Protein AF-A0A453R0M9-F1 (afdb_monomer_lite)

Organism: Aegilops tauschii subsp. strangulata (NCBI:txid200361)

InterPro domains:
  IPR039266 Autonomous transposable element EN-1 mosaic protein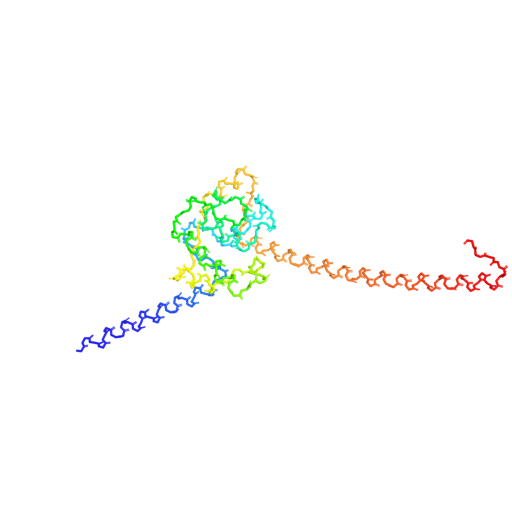 [PTHR33157] (12-171)

Radius of gyration: 28.41 Å; chains: 1; bounding box: 94×42×75 Å

Secondary structure (DSSP, 8-state):
-HHHHHHHHHHHHHHHHHHHHHHHHTSS-SS-PPTTBPPHHHHHHHHHHHH-GGG--HHHHHHHHHH-GGGB-SSSPBPTTS-HHHHHHHHHHHHHHHHH-TTTTTTS---HHHHHHHTTSS-----BHHHHHHHHHHTTPPPPPHHHHHHHHHHHHHHHHHHHHHHHHHHHHHHHHHHHHHHHHHHHHHHHHHTT----

Structure (mmCIF, N/CA/C/O backbone):
data_AF-A0A453R0M9-F1
#
_entry.id   AF-A0A453R0M9-F1
#
loop_
_atom_site.group_PDB
_atom_site.id
_atom_site.type_symbol
_atom_site.label_atom_id
_atom_site.label_alt_id
_atom_site.label_comp_id
_atom_site.label_asym_id
_atom_site.label_entity_id
_atom_site.label_seq_id
_atom_site.pdbx_PDB_ins_code
_atom_site.Cartn_x
_atom_site.Cartn_y
_atom_site.Cartn_z
_atom_site.occupancy
_atom_site.B_iso_or_equiv
_atom_site.auth_seq_id
_atom_site.auth_comp_id
_atom_site.auth_asym_id
_atom_site.auth_atom_id
_atom_site.pdbx_PDB_model_num
ATOM 1 N N . THR A 1 1 ? 49.953 -17.112 -23.230 1.00 50.62 1 THR A N 1
ATOM 2 C CA . THR A 1 1 ? 48.666 -17.664 -22.739 1.00 50.62 1 THR A CA 1
ATOM 3 C C . THR A 1 1 ? 47.615 -16.556 -22.640 1.00 50.62 1 THR A C 1
ATOM 5 O O . THR A 1 1 ? 47.423 -15.998 -21.570 1.00 50.62 1 THR A O 1
ATOM 8 N N . PRO A 1 2 ? 46.929 -16.199 -23.744 1.00 53.81 2 PRO A N 1
ATOM 9 C CA . PRO A 1 2 ? 45.920 -15.124 -23.760 1.00 53.81 2 PRO A CA 1
ATOM 10 C C . PRO A 1 2 ? 44.558 -15.565 -23.195 1.00 53.81 2 PRO A C 1
ATOM 12 O O . PRO A 1 2 ? 43.786 -14.754 -22.697 1.00 53.81 2 PRO A O 1
ATOM 15 N N . TYR A 1 3 ? 44.274 -16.869 -23.238 1.00 48.31 3 TYR A N 1
ATOM 16 C CA . TYR A 1 3 ? 43.005 -17.441 -22.785 1.00 48.31 3 TYR A CA 1
ATOM 17 C C . TYR A 1 3 ? 42.777 -17.304 -21.274 1.00 48.31 3 TYR A C 1
ATOM 19 O O . TYR A 1 3 ? 41.638 -17.153 -20.843 1.00 48.31 3 TYR A O 1
ATOM 27 N N . PHE A 1 4 ? 43.847 -17.304 -20.473 1.00 52.66 4 PHE A N 1
ATOM 28 C CA . PHE A 1 4 ? 43.743 -17.214 -19.016 1.00 52.66 4 PHE A CA 1
ATOM 29 C C . PHE A 1 4 ? 43.336 -15.803 -18.553 1.00 52.66 4 PHE A C 1
ATOM 31 O O . PHE A 1 4 ? 42.512 -15.670 -17.652 1.00 52.66 4 PHE A O 1
ATOM 38 N N . SER A 1 5 ? 43.825 -14.742 -19.215 1.00 57.62 5 SER A N 1
ATOM 39 C CA . SER A 1 5 ? 43.456 -13.363 -18.852 1.00 57.62 5 SER A CA 1
ATOM 40 C C . SER A 1 5 ? 42.042 -12.989 -19.307 1.00 57.62 5 SER A C 1
ATOM 42 O O . SER A 1 5 ? 41.319 -12.326 -18.565 1.00 57.62 5 SER A O 1
ATOM 44 N N . LEU A 1 6 ? 41.605 -13.480 -20.474 1.00 55.03 6 LEU A N 1
ATOM 45 C CA . LEU A 1 6 ? 40.225 -13.343 -20.955 1.00 55.03 6 LEU A CA 1
ATOM 46 C C . LEU A 1 6 ? 39.232 -14.070 -20.041 1.00 55.03 6 LEU A C 1
ATOM 48 O O . LEU A 1 6 ? 38.183 -13.521 -19.706 1.00 55.03 6 LEU A O 1
ATOM 52 N N . PHE A 1 7 ? 39.573 -15.280 -19.589 1.00 57.50 7 PHE A N 1
ATOM 53 C CA . PHE A 1 7 ? 38.735 -16.030 -18.656 1.00 57.50 7 PHE A CA 1
ATOM 54 C C . PHE A 1 7 ? 38.585 -15.297 -17.316 1.00 57.50 7 PHE A C 1
ATOM 56 O O . PHE A 1 7 ? 37.472 -15.156 -16.808 1.00 57.50 7 PHE A O 1
ATOM 63 N N . GLN A 1 8 ? 39.683 -14.749 -16.788 1.00 56.72 8 GLN A N 1
ATOM 64 C CA . GLN A 1 8 ? 39.681 -13.998 -15.534 1.00 56.72 8 GLN A CA 1
ATOM 65 C C . GLN A 1 8 ? 38.914 -12.670 -15.644 1.00 56.72 8 GLN A C 1
ATOM 67 O O . GLN A 1 8 ? 38.134 -12.348 -14.752 1.00 56.72 8 GLN A O 1
ATOM 72 N N . GLN A 1 9 ? 39.017 -11.953 -16.771 1.00 63.47 9 GLN A N 1
ATOM 73 C CA . GLN A 1 9 ? 38.198 -10.760 -17.039 1.00 63.47 9 GLN A CA 1
ATOM 74 C C . GLN A 1 9 ? 36.698 -11.068 -17.113 1.00 63.47 9 GLN A C 1
ATOM 76 O O . GLN A 1 9 ? 35.884 -10.310 -16.586 1.00 63.47 9 GLN A O 1
ATOM 81 N N . VAL A 1 10 ? 36.310 -12.179 -17.744 1.00 66.25 10 VAL A N 1
ATOM 82 C CA . VAL A 1 10 ? 34.899 -12.589 -17.825 1.00 66.25 10 VAL A CA 1
ATOM 83 C C . VAL A 1 10 ? 34.367 -13.001 -16.452 1.00 66.25 10 VAL A C 1
ATOM 85 O O . VAL A 1 10 ? 33.216 -12.696 -16.127 1.00 66.25 10 VAL A O 1
ATOM 88 N N . PHE A 1 11 ? 35.187 -13.672 -15.640 1.00 70.75 11 PHE A N 1
ATOM 89 C CA . PHE A 1 11 ? 34.810 -14.075 -14.287 1.00 70.75 11 PHE A CA 1
ATOM 90 C C . PHE A 1 11 ? 34.616 -12.858 -13.374 1.00 70.75 11 PHE A C 1
ATOM 92 O O . PHE A 1 11 ? 33.559 -12.725 -12.758 1.00 70.75 11 PHE A O 1
ATOM 99 N N . GLU A 1 12 ? 35.566 -11.920 -13.386 1.00 69.19 12 GLU A N 1
ATOM 100 C CA . GLU A 1 12 ? 35.476 -10.638 -12.674 1.00 69.19 12 GLU A CA 1
ATOM 101 C C . GLU A 1 12 ? 34.260 -9.820 -13.121 1.00 69.19 12 GLU A C 1
ATOM 103 O O . GLU A 1 12 ? 33.487 -9.338 -12.295 1.00 69.19 12 GLU A O 1
ATOM 108 N N . PHE A 1 13 ? 34.005 -9.725 -14.430 1.00 69.88 13 PHE A N 1
ATOM 109 C CA . PHE A 1 13 ? 32.832 -9.023 -14.950 1.00 69.88 13 PHE A CA 1
ATOM 110 C C . PHE A 1 13 ? 31.519 -9.647 -14.462 1.00 69.88 13 PHE A C 1
ATOM 112 O O . PHE A 1 13 ? 30.619 -8.934 -14.013 1.00 69.88 13 PHE A O 1
ATOM 119 N N . LYS A 1 14 ? 31.390 -10.979 -14.528 1.00 73.38 14 LYS A N 1
ATOM 120 C CA . LYS A 1 14 ? 30.193 -11.689 -14.050 1.00 73.38 14 LYS A CA 1
ATOM 121 C C . LYS A 1 14 ? 30.016 -11.529 -12.540 1.00 73.38 14 LYS A C 1
ATOM 123 O O . LYS A 1 14 ? 28.893 -11.299 -12.094 1.00 73.38 14 LYS A O 1
ATOM 128 N N . PHE A 1 15 ? 31.102 -11.594 -11.774 1.00 71.44 15 PHE A N 1
ATOM 129 C CA . PHE A 1 15 ? 31.092 -11.403 -10.327 1.00 71.44 15 PHE A CA 1
ATOM 130 C C . PHE A 1 15 ? 30.683 -9.976 -9.940 1.00 71.44 15 PHE A C 1
ATOM 132 O O . PHE A 1 15 ? 29.745 -9.790 -9.165 1.00 71.44 15 PHE A O 1
ATOM 139 N N . LEU A 1 16 ? 31.304 -8.956 -10.540 1.00 65.25 16 LEU A N 1
ATOM 140 C CA . LEU A 1 16 ? 30.964 -7.548 -10.319 1.00 65.25 16 LEU A CA 1
ATOM 141 C C . LEU A 1 16 ? 29.530 -7.232 -10.751 1.00 65.25 16 LEU A C 1
ATOM 143 O O . LEU A 1 16 ? 28.831 -6.493 -10.056 1.00 65.25 16 LEU A O 1
ATOM 147 N N . ARG A 1 17 ? 29.062 -7.823 -11.856 1.00 66.69 17 ARG A N 1
ATOM 148 C CA . ARG A 1 17 ? 27.668 -7.714 -12.300 1.00 66.69 17 ARG A CA 1
ATOM 149 C C . ARG A 1 17 ? 26.710 -8.330 -11.284 1.00 66.69 17 ARG A C 1
ATOM 151 O O . ARG A 1 17 ? 25.737 -7.670 -10.934 1.00 66.69 17 ARG A O 1
ATOM 158 N N . LYS A 1 18 ? 26.991 -9.541 -10.791 1.00 72.50 18 LYS A N 1
ATOM 159 C CA . LYS A 1 18 ? 26.174 -10.222 -9.776 1.00 72.50 18 LYS A CA 1
ATOM 160 C C . LYS A 1 18 ? 26.133 -9.424 -8.475 1.00 72.50 18 LYS A C 1
ATOM 162 O O . LYS A 1 18 ? 25.055 -9.118 -7.985 1.00 72.50 18 LYS A O 1
ATOM 167 N N . ARG A 1 19 ? 27.286 -8.970 -7.980 1.00 68.00 19 ARG A N 1
ATOM 168 C CA . ARG A 1 19 ? 27.383 -8.119 -6.783 1.00 68.00 19 ARG A CA 1
ATOM 169 C C . ARG A 1 19 ? 26.646 -6.790 -6.966 1.00 68.00 19 ARG A C 1
ATOM 171 O O . ARG A 1 19 ? 25.974 -6.313 -6.057 1.00 68.00 19 ARG A O 1
ATOM 178 N N . GLY A 1 20 ? 26.741 -6.202 -8.158 1.00 61.94 20 GLY A N 1
ATOM 179 C CA . GLY A 1 20 ? 25.983 -5.015 -8.537 1.00 61.94 20 GLY A CA 1
ATOM 180 C C . GLY A 1 20 ? 24.474 -5.263 -8.582 1.00 61.94 20 GLY A C 1
ATOM 181 O O . GLY A 1 20 ? 23.722 -4.374 -8.206 1.00 61.94 20 GLY A O 1
ATOM 182 N N . GLN A 1 21 ? 24.024 -6.448 -9.003 1.00 64.00 21 GLN A N 1
ATOM 183 C CA . GLN A 1 21 ? 22.616 -6.859 -8.967 1.00 64.00 21 GLN A CA 1
ATOM 184 C C . GLN A 1 21 ? 22.140 -7.088 -7.525 1.00 64.00 21 GLN A C 1
ATOM 186 O O . GLN A 1 21 ? 21.150 -6.494 -7.119 1.00 64.00 21 GLN A O 1
ATOM 191 N N . GLU A 1 22 ? 22.876 -7.857 -6.723 1.00 64.56 22 GLU A N 1
ATOM 192 C CA . GLU A 1 22 ? 22.559 -8.141 -5.315 1.00 64.56 22 GLU A CA 1
ATOM 193 C C . GLU A 1 22 ? 22.513 -6.868 -4.463 1.00 64.56 22 GLU A C 1
ATOM 195 O O . GLU A 1 22 ? 21.598 -6.683 -3.667 1.00 64.56 22 GLU A O 1
ATOM 200 N N . SER A 1 23 ? 23.451 -5.937 -4.666 1.00 59.97 23 SER A N 1
ATOM 201 C CA . SER A 1 23 ? 23.423 -4.632 -3.996 1.00 59.97 23 SER A CA 1
ATOM 202 C C . SER A 1 23 ? 22.176 -3.815 -4.341 1.00 59.97 23 SER A C 1
ATOM 204 O O . SER A 1 23 ? 21.783 -2.967 -3.545 1.00 59.97 23 SER A O 1
ATOM 206 N N . ARG A 1 24 ? 21.569 -4.034 -5.513 1.00 57.00 24 ARG A N 1
ATOM 207 C CA . ARG A 1 24 ? 20.366 -3.317 -5.964 1.00 57.00 24 ARG A CA 1
ATOM 208 C C . ARG A 1 24 ? 19.077 -3.937 -5.436 1.00 57.00 24 ARG A C 1
ATOM 210 O O . ARG A 1 24 ? 18.103 -3.219 -5.309 1.00 57.00 24 ARG A O 1
ATOM 217 N N . PHE A 1 25 ? 19.077 -5.219 -5.071 1.00 55.94 25 PHE A N 1
ATOM 218 C CA . PHE A 1 25 ? 17.959 -5.838 -4.345 1.00 55.94 25 PHE A CA 1
ATOM 219 C C . PHE A 1 25 ? 17.920 -5.452 -2.859 1.00 55.94 25 PHE A C 1
ATOM 221 O O . PHE A 1 25 ? 16.913 -5.665 -2.198 1.00 55.94 25 PHE A O 1
ATOM 228 N N . LYS A 1 26 ? 18.997 -4.858 -2.326 1.00 59.59 26 LYS A N 1
ATOM 229 C CA . LYS A 1 26 ? 19.052 -4.346 -0.945 1.00 59.59 26 LYS A CA 1
ATOM 230 C C . LYS A 1 26 ? 18.467 -2.939 -0.780 1.00 59.59 26 LYS A C 1
ATOM 232 O O . LYS A 1 26 ? 18.442 -2.434 0.338 1.00 59.59 26 LYS A O 1
ATOM 237 N N . SER A 1 27 ? 18.069 -2.266 -1.860 1.00 58.62 27 SER A N 1
ATOM 238 C CA . SER A 1 27 ? 17.488 -0.926 -1.763 1.00 58.62 27 SER A CA 1
ATOM 239 C C . SER A 1 27 ? 15.993 -0.986 -1.469 1.00 58.62 27 SER A C 1
ATOM 241 O O . SER A 1 27 ? 15.281 -1.747 -2.115 1.00 58.62 27 SER A O 1
ATOM 243 N N . GLU A 1 28 ? 15.519 -0.103 -0.590 1.00 56.94 28 GLU A N 1
ATOM 244 C CA . GLU A 1 28 ? 14.093 0.050 -0.255 1.00 56.94 28 GLU A CA 1
ATOM 245 C C . GLU A 1 28 ? 13.224 0.490 -1.456 1.00 56.94 28 GLU A C 1
ATOM 247 O O . GLU A 1 28 ? 12.011 0.300 -1.442 1.00 56.94 28 GLU A O 1
ATOM 252 N N . ASP A 1 29 ? 13.818 1.074 -2.509 1.00 62.94 29 ASP A N 1
ATOM 253 C CA . ASP A 1 29 ? 13.095 1.477 -3.724 1.00 62.94 29 ASP A CA 1
ATOM 254 C C . ASP A 1 29 ? 12.978 0.308 -4.718 1.00 62.94 29 ASP A C 1
ATOM 256 O O . ASP A 1 29 ? 13.931 -0.029 -5.432 1.00 62.94 29 ASP A O 1
ATOM 260 N N . ILE A 1 30 ? 11.783 -0.286 -4.774 1.00 61.28 30 ILE A N 1
ATOM 261 C CA . ILE A 1 30 ? 11.442 -1.442 -5.620 1.00 61.28 30 ILE A CA 1
ATOM 262 C C . ILE A 1 30 ? 11.586 -1.110 -7.120 1.00 61.28 30 ILE A C 1
ATOM 264 O O . ILE A 1 30 ? 11.939 -1.973 -7.928 1.00 61.28 30 ILE A O 1
ATOM 268 N N . ALA A 1 31 ? 11.374 0.151 -7.513 1.00 60.84 31 ALA A N 1
ATOM 269 C CA . ALA A 1 31 ? 11.567 0.619 -8.882 1.00 60.84 31 ALA A CA 1
ATOM 270 C C . ALA A 1 31 ? 12.813 1.508 -8.947 1.00 60.84 31 ALA A C 1
ATOM 272 O O . ALA A 1 31 ? 12.779 2.680 -8.601 1.00 60.84 31 ALA A O 1
ATOM 273 N N . GLN A 1 32 ? 13.931 0.976 -9.432 1.00 63.16 32 GLN A N 1
ATOM 274 C CA . GLN A 1 32 ? 15.194 1.712 -9.494 1.00 63.16 32 GLN A CA 1
ATOM 275 C C . GLN A 1 32 ? 15.122 2.860 -10.514 1.00 63.16 32 GLN A C 1
ATOM 277 O O . GLN A 1 32 ? 15.169 2.660 -11.735 1.00 63.16 32 GLN A O 1
ATOM 282 N N . ASN A 1 33 ? 15.023 4.083 -9.997 1.00 64.00 33 ASN A N 1
ATOM 283 C CA . ASN A 1 33 ? 14.805 5.299 -10.773 1.00 64.00 33 ASN A CA 1
ATOM 284 C C . ASN A 1 33 ? 16.135 5.982 -11.162 1.00 64.00 33 ASN A C 1
ATOM 286 O O . ASN A 1 33 ? 17.015 6.147 -10.316 1.00 64.00 33 ASN A O 1
ATOM 290 N N . PRO A 1 34 ? 16.326 6.406 -12.429 1.00 57.78 34 PRO A N 1
ATOM 291 C CA . PRO A 1 34 ? 17.484 7.214 -12.814 1.00 57.78 34 PRO A CA 1
ATOM 292 C C . PRO A 1 34 ? 17.410 8.619 -12.193 1.00 57.78 34 PRO A C 1
ATOM 294 O O . PRO A 1 34 ? 16.323 9.117 -11.892 1.00 57.78 34 PRO A O 1
ATOM 297 N N . GLY A 1 35 ? 18.560 9.291 -12.059 1.00 53.06 35 GLY A N 1
ATOM 298 C CA . GLY A 1 35 ? 18.625 10.678 -11.584 1.00 53.06 35 GLY A CA 1
ATOM 299 C C . GLY A 1 35 ? 17.656 11.583 -12.357 1.00 53.06 35 GLY A C 1
ATOM 300 O O . GLY A 1 35 ? 17.716 11.657 -13.581 1.00 53.06 35 GLY A O 1
ATOM 301 N N . GLY A 1 36 ? 16.722 12.219 -11.642 1.00 59.94 36 GLY A N 1
ATOM 302 C CA . GLY A 1 36 ? 15.641 13.043 -12.211 1.00 59.94 36 GLY A CA 1
ATOM 303 C C . GLY A 1 36 ? 14.248 12.395 -12.201 1.00 59.94 36 GLY A C 1
ATOM 304 O O . GLY A 1 36 ? 13.252 13.095 -12.407 1.00 59.94 36 GLY A O 1
ATOM 305 N N . SER A 1 37 ? 14.155 11.095 -11.910 1.00 68.38 37 SER A N 1
ATOM 306 C CA . SER A 1 37 ? 12.886 10.401 -11.653 1.00 68.38 37 SER A CA 1
ATOM 307 C C . SER A 1 37 ? 12.572 10.357 -10.152 1.00 68.38 37 SER A C 1
ATOM 309 O O . SER A 1 37 ? 13.479 10.372 -9.320 1.00 68.38 37 SER A O 1
ATOM 311 N N . LEU A 1 38 ? 11.288 10.398 -9.808 1.00 71.44 38 LEU A N 1
ATOM 312 C CA . LEU A 1 38 ? 10.777 10.377 -8.436 1.00 71.44 38 LEU A CA 1
ATOM 313 C C . LEU A 1 38 ? 10.870 8.954 -7.855 1.00 71.44 38 LEU A C 1
ATOM 315 O O . LEU A 1 38 ? 10.631 8.008 -8.602 1.00 71.44 38 LEU A O 1
ATOM 319 N N . ALA A 1 39 ? 11.200 8.806 -6.566 1.00 75.00 39 ALA A N 1
ATOM 320 C CA . ALA A 1 39 ? 11.272 7.489 -5.920 1.00 75.00 39 ALA A CA 1
ATOM 321 C C . ALA A 1 39 ? 9.882 6.829 -5.841 1.00 75.00 39 ALA A C 1
ATOM 323 O O . ALA A 1 39 ? 8.872 7.536 -5.787 1.00 75.00 39 ALA A O 1
ATOM 324 N N . PHE A 1 40 ? 9.797 5.494 -5.787 1.00 75.81 40 PHE A N 1
ATOM 325 C CA . PHE A 1 40 ? 8.502 4.791 -5.773 1.00 75.81 40 PHE A CA 1
ATOM 326 C C . PHE A 1 40 ? 7.599 5.216 -4.606 1.00 75.81 40 PHE A C 1
ATOM 328 O O . PHE A 1 40 ? 6.412 5.488 -4.779 1.00 75.81 40 PHE A O 1
ATOM 335 N N . VAL A 1 41 ? 8.182 5.355 -3.416 1.00 74.94 41 VAL A N 1
ATOM 336 C CA . VAL A 1 41 ? 7.471 5.788 -2.204 1.00 74.94 41 VAL A CA 1
ATOM 337 C C . VAL A 1 41 ? 6.911 7.208 -2.351 1.00 74.94 41 VAL A C 1
ATOM 339 O O . VAL A 1 41 ? 5.788 7.487 -1.931 1.00 74.94 41 VAL A O 1
ATOM 342 N N . GLU A 1 42 ? 7.671 8.104 -2.978 1.00 76.50 42 GLU A N 1
ATOM 343 C CA . GLU A 1 42 ? 7.237 9.473 -3.274 1.00 76.50 42 GLU A CA 1
ATOM 344 C C . GLU A 1 42 ? 6.138 9.477 -4.352 1.00 76.50 42 GLU A C 1
ATOM 346 O O . GLU A 1 42 ? 5.185 10.249 -4.271 1.00 76.50 42 GLU A O 1
ATOM 351 N N . ALA A 1 43 ? 6.219 8.586 -5.345 1.00 79.19 43 ALA A N 1
ATOM 352 C CA . ALA A 1 43 ? 5.199 8.450 -6.382 1.00 79.19 43 ALA A CA 1
ATOM 353 C C . ALA A 1 43 ? 3.863 7.995 -5.786 1.00 79.19 43 ALA A C 1
ATOM 355 O O . ALA A 1 43 ? 2.827 8.597 -6.076 1.00 79.19 43 ALA A O 1
ATOM 356 N N . ARG A 1 44 ? 3.900 7.001 -4.890 1.00 81.69 44 ARG A N 1
ATOM 357 C CA . ARG A 1 44 ? 2.723 6.487 -4.177 1.00 81.69 44 ARG A CA 1
ATOM 358 C C . ARG A 1 44 ? 2.014 7.588 -3.389 1.00 81.69 44 ARG A C 1
ATOM 360 O O . ARG A 1 44 ? 0.797 7.716 -3.461 1.00 81.69 44 ARG A O 1
ATOM 367 N N . GLN A 1 45 ? 2.769 8.442 -2.697 1.00 77.94 45 GLN A N 1
ATOM 368 C CA . GLN A 1 45 ? 2.216 9.593 -1.972 1.00 77.94 45 GLN A CA 1
ATOM 369 C C . GLN A 1 45 ? 1.483 10.572 -2.872 1.00 77.94 45 GLN A C 1
ATOM 371 O O . GLN A 1 45 ? 0.395 11.032 -2.540 1.00 77.94 45 GLN A O 1
ATOM 376 N N . ILE A 1 46 ? 2.089 10.912 -4.005 1.00 78.88 46 ILE A N 1
ATOM 377 C CA . ILE A 1 46 ? 1.504 11.870 -4.937 1.00 78.88 46 ILE A CA 1
ATOM 378 C C . ILE A 1 46 ? 0.228 11.297 -5.550 1.00 78.88 46 ILE A C 1
ATOM 380 O O . ILE A 1 46 ? -0.745 12.034 -5.711 1.00 78.88 46 ILE A O 1
ATOM 384 N N . LEU A 1 47 ? 0.193 9.990 -5.835 1.00 80.62 47 LEU A N 1
ATOM 385 C CA . LEU A 1 47 ? -1.050 9.319 -6.208 1.00 80.62 47 LEU A CA 1
ATOM 386 C C . LEU A 1 47 ? -2.102 9.445 -5.102 1.00 80.62 47 LEU A C 1
ATOM 388 O O . LEU A 1 47 ? -3.221 9.857 -5.401 1.00 80.62 47 LEU A O 1
ATOM 392 N N . ALA A 1 48 ? -1.734 9.177 -3.845 1.00 82.00 48 ALA A N 1
ATOM 393 C CA . ALA A 1 48 ? -2.656 9.253 -2.710 1.00 82.00 48 ALA A CA 1
ATOM 394 C C . ALA A 1 48 ? -3.234 10.662 -2.535 1.00 82.00 48 ALA A C 1
ATOM 396 O O . ALA A 1 48 ? -4.434 10.828 -2.347 1.00 82.00 48 ALA A O 1
ATOM 397 N N . GLN A 1 49 ? -2.395 11.691 -2.663 1.00 77.69 49 GLN A N 1
ATOM 398 C CA . GLN A 1 49 ? -2.824 13.086 -2.574 1.00 77.69 49 GLN A CA 1
ATOM 399 C C . GLN A 1 49 ? -3.696 13.516 -3.758 1.00 77.69 49 GLN A C 1
ATOM 401 O O . GLN A 1 49 ? -4.572 14.364 -3.602 1.00 77.69 49 GLN A O 1
ATOM 406 N N . LYS A 1 50 ? -3.437 12.989 -4.962 1.00 76.88 50 LYS A N 1
ATOM 407 C CA . LYS A 1 50 ? -4.126 13.428 -6.182 1.00 76.88 50 LYS A CA 1
ATOM 408 C C . LYS A 1 50 ? -5.445 12.690 -6.422 1.00 76.88 50 LYS A C 1
ATOM 410 O O . LYS A 1 50 ? -6.352 13.316 -6.965 1.00 76.88 50 LYS A O 1
ATOM 415 N N . TYR A 1 51 ? -5.528 11.414 -6.050 1.00 79.44 51 TYR A N 1
ATOM 416 C CA . TYR A 1 51 ? -6.638 10.522 -6.403 1.00 79.44 51 TYR A CA 1
ATOM 417 C C . TYR A 1 51 ? -7.221 9.734 -5.224 1.00 79.44 51 TYR A C 1
ATOM 419 O O . TYR A 1 51 ? -8.170 8.998 -5.448 1.00 79.44 51 TYR A O 1
ATOM 427 N N . GLY A 1 52 ? -6.677 9.883 -4.013 1.00 80.12 52 GLY A N 1
ATOM 428 C CA . GLY A 1 52 ? -7.112 9.151 -2.822 1.00 80.12 52 GLY A CA 1
ATOM 429 C C . GLY A 1 52 ? -6.222 7.942 -2.487 1.00 80.12 52 GLY A C 1
ATOM 430 O O . GLY A 1 52 ? -5.562 7.381 -3.372 1.00 80.12 52 GLY A O 1
ATOM 431 N N . PRO A 1 53 ? -6.138 7.545 -1.201 1.00 79.19 53 PRO A N 1
ATOM 432 C CA . PRO A 1 53 ? -5.306 6.426 -0.748 1.00 79.19 53 PRO A CA 1
ATOM 433 C C . PRO A 1 53 ? -5.689 5.084 -1.388 1.00 79.19 53 PRO A C 1
ATOM 435 O O . PRO A 1 53 ? -4.809 4.274 -1.666 1.00 79.19 53 PRO A O 1
ATOM 438 N N . GLU A 1 54 ? -6.967 4.874 -1.696 1.00 80.75 54 GLU A N 1
ATOM 439 C CA . GLU A 1 54 ? -7.492 3.699 -2.398 1.00 80.75 54 GLU A CA 1
ATOM 440 C C . GLU A 1 54 ? -6.936 3.566 -3.822 1.00 80.75 54 GLU A C 1
ATOM 442 O O . GLU A 1 54 ? -6.792 2.467 -4.349 1.00 80.75 54 GLU A O 1
ATOM 447 N N . LYS A 1 55 ? -6.561 4.689 -4.444 1.00 80.50 55 LYS A N 1
ATOM 448 C CA . LYS A 1 55 ? -5.939 4.719 -5.770 1.00 80.50 55 LYS A CA 1
ATOM 449 C C . LYS A 1 55 ? -4.417 4.632 -5.715 1.00 80.50 55 LYS A C 1
ATOM 451 O O . LYS A 1 55 ? -3.801 4.357 -6.742 1.00 80.50 55 LYS A O 1
ATOM 456 N N . ALA A 1 56 ? -3.809 4.788 -4.542 1.00 80.56 56 ALA A N 1
ATOM 457 C CA . ALA A 1 56 ? -2.366 4.717 -4.320 1.00 80.56 56 ALA A CA 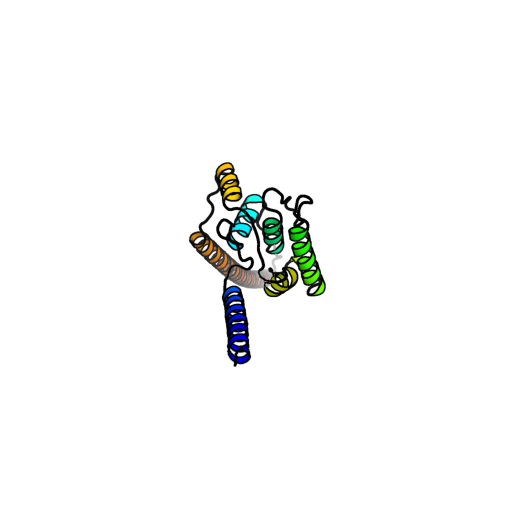1
ATOM 458 C C . ALA A 1 56 ? -1.874 3.303 -3.978 1.00 80.56 56 ALA A C 1
ATOM 460 O O . ALA A 1 56 ? -1.000 3.113 -3.120 1.00 80.56 56 ALA A O 1
ATOM 461 N N . THR A 1 57 ? -2.431 2.297 -4.650 1.00 82.00 57 THR A N 1
ATOM 462 C CA . THR A 1 57 ? -1.927 0.926 -4.563 1.00 82.00 57 THR A CA 1
ATOM 463 C C . THR A 1 57 ? -0.519 0.848 -5.152 1.00 82.00 57 THR A C 1
ATOM 465 O O . THR A 1 57 ? -0.086 1.697 -5.943 1.00 82.00 57 THR A O 1
ATOM 468 N N . THR A 1 58 ? 0.229 -0.172 -4.753 1.00 78.81 58 THR A N 1
ATOM 469 C CA . THR A 1 58 ? 1.548 -0.507 -5.305 1.00 78.81 58 THR A CA 1
ATOM 470 C C . THR A 1 58 ? 1.492 -0.670 -6.825 1.00 78.81 58 THR A C 1
ATOM 472 O O . THR A 1 58 ? 2.302 -0.075 -7.540 1.00 78.81 58 THR A O 1
ATOM 475 N N . LEU A 1 59 ? 0.486 -1.386 -7.326 1.00 78.81 59 LEU A N 1
ATOM 476 C CA . LEU A 1 59 ? 0.252 -1.605 -8.754 1.00 78.81 59 LEU A CA 1
ATOM 477 C C . LEU A 1 59 ? -0.060 -0.317 -9.516 1.00 78.81 59 LEU A C 1
ATOM 479 O O . LEU A 1 59 ? 0.570 -0.037 -10.537 1.00 78.81 59 LEU A O 1
ATOM 483 N N . ASN A 1 60 ? -0.958 0.516 -8.989 1.00 80.31 60 ASN A N 1
ATOM 484 C CA . ASN A 1 60 ? -1.300 1.799 -9.602 1.00 80.31 60 ASN A CA 1
ATOM 485 C C . ASN A 1 60 ? -0.115 2.761 -9.609 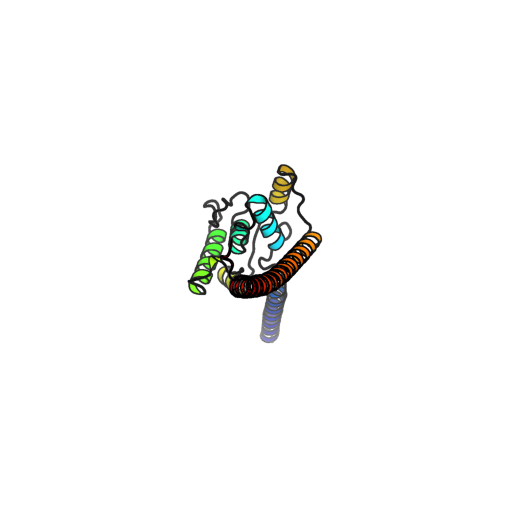1.00 80.31 60 ASN A C 1
ATOM 487 O O . ASN A 1 60 ? 0.105 3.481 -10.582 1.00 80.31 60 ASN A O 1
ATOM 491 N N . THR A 1 61 ? 0.687 2.739 -8.545 1.00 80.94 61 THR A N 1
ATOM 492 C CA . THR A 1 61 ? 1.927 3.514 -8.467 1.00 80.94 61 THR A CA 1
ATOM 493 C C . THR A 1 61 ? 2.900 3.066 -9.552 1.00 80.94 61 THR A C 1
ATOM 495 O O . THR A 1 61 ? 3.434 3.900 -10.281 1.00 80.94 61 THR A O 1
ATOM 498 N N . TYR A 1 62 ? 3.085 1.756 -9.727 1.00 78.06 62 TYR A N 1
ATOM 499 C CA . TYR A 1 62 ? 3.925 1.213 -10.789 1.00 78.06 62 TYR A CA 1
ATOM 500 C C . TYR A 1 62 ? 3.402 1.572 -12.187 1.00 78.06 62 TYR A C 1
ATOM 502 O O . TYR A 1 62 ? 4.176 2.049 -13.022 1.00 78.06 62 TYR A O 1
ATOM 510 N N . ALA A 1 63 ? 2.097 1.420 -12.428 1.00 77.94 63 ALA A N 1
ATOM 511 C CA . ALA A 1 63 ? 1.447 1.785 -13.683 1.00 77.94 63 ALA A CA 1
ATOM 512 C C . ALA A 1 63 ? 1.656 3.271 -14.002 1.00 77.94 63 ALA A C 1
ATOM 514 O O . ALA A 1 63 ? 2.169 3.603 -15.071 1.00 77.94 63 ALA A O 1
ATOM 515 N N . ALA A 1 64 ? 1.391 4.161 -13.040 1.00 79.06 64 ALA A N 1
ATOM 516 C CA . ALA A 1 64 ? 1.624 5.597 -13.165 1.00 79.06 64 ALA A CA 1
ATOM 517 C C . ALA A 1 64 ? 3.107 5.939 -13.381 1.00 79.06 64 ALA A C 1
ATOM 519 O O . ALA A 1 64 ? 3.432 6.876 -14.114 1.00 79.06 64 ALA A O 1
ATOM 520 N N . MET A 1 65 ? 4.026 5.169 -12.790 1.00 78.00 65 MET A N 1
ATOM 521 C CA . MET A 1 65 ? 5.460 5.316 -13.031 1.00 78.00 65 MET A CA 1
ATOM 522 C C . MET A 1 65 ? 5.903 4.854 -14.409 1.00 78.00 65 MET A C 1
ATOM 524 O O . MET A 1 65 ? 6.906 5.357 -14.911 1.00 78.00 65 MET A O 1
ATOM 528 N N . LYS A 1 66 ? 5.182 3.937 -15.049 1.00 75.38 66 LYS A N 1
ATOM 529 C CA . LYS A 1 66 ? 5.451 3.553 -16.438 1.00 75.38 66 LYS A CA 1
ATOM 530 C C . LYS A 1 66 ? 4.786 4.496 -17.421 1.00 75.38 66 LYS A C 1
ATOM 532 O O . LYS A 1 66 ? 5.445 4.876 -18.383 1.00 75.38 66 LYS A O 1
ATOM 537 N N . SER A 1 67 ? 3.531 4.879 -17.174 1.00 72.06 67 SER A N 1
ATOM 538 C CA . SER A 1 67 ? 2.730 5.753 -18.039 1.00 72.06 67 SER A CA 1
ATOM 539 C C . SER A 1 67 ? 3.130 7.223 -17.963 1.00 72.06 67 SER A C 1
ATOM 541 O O . SER A 1 67 ? 2.936 7.977 -18.920 1.00 72.06 67 SER A O 1
ATOM 543 N N . GLY A 1 68 ? 3.709 7.626 -16.834 1.00 74.56 68 GLY A N 1
ATOM 544 C CA . GLY A 1 68 ? 3.815 9.015 -16.423 1.00 74.56 68 GLY A CA 1
ATOM 545 C C . GLY A 1 68 ? 2.490 9.501 -15.831 1.00 74.56 68 GLY A C 1
ATOM 546 O O . GLY A 1 68 ? 1.411 9.212 -16.351 1.00 74.56 68 GLY A O 1
ATOM 547 N N . LEU A 1 69 ? 2.577 10.301 -14.765 1.00 73.88 69 LEU A N 1
ATOM 548 C CA . LEU A 1 69 ? 1.416 10.779 -14.003 1.00 73.88 69 LEU A CA 1
ATOM 549 C C . LEU A 1 69 ? 0.416 11.594 -14.842 1.00 73.88 69 LEU A C 1
ATOM 551 O O . LEU A 1 69 ? -0.776 11.602 -14.551 1.00 73.88 69 LEU A O 1
ATOM 555 N N . LYS A 1 70 ? 0.892 12.287 -15.883 1.00 70.38 70 LYS A N 1
ATOM 556 C CA . LYS A 1 70 ? 0.040 13.060 -16.802 1.00 70.38 70 LYS A CA 1
ATOM 557 C C . LYS A 1 70 ? -0.823 12.184 -17.717 1.00 70.38 70 LYS A C 1
ATOM 559 O O . LYS A 1 70 ? -1.860 12.639 -18.175 1.00 70.38 70 LYS A O 1
ATOM 564 N N . ASN A 1 71 ? -0.387 10.951 -17.971 1.00 69.50 71 ASN A N 1
ATOM 565 C CA . ASN A 1 71 ? -1.078 9.993 -18.832 1.00 69.50 71 ASN A CA 1
ATOM 566 C C . ASN A 1 71 ? -1.794 8.916 -18.003 1.00 69.50 71 ASN A C 1
ATOM 568 O O . ASN A 1 71 ? -2.186 7.893 -18.551 1.00 69.50 71 ASN A O 1
ATOM 572 N N . TRP A 1 72 ? -1.887 9.079 -16.683 1.00 72.38 72 TRP A N 1
ATOM 573 C CA . TRP A 1 72 ? -2.558 8.121 -15.814 1.00 72.38 72 TRP A CA 1
ATOM 574 C C . TRP A 1 72 ? -3.972 8.610 -15.500 1.00 72.38 72 TRP A C 1
ATOM 576 O O . TRP A 1 72 ? -4.155 9.724 -15.001 1.00 72.38 72 TRP A O 1
ATOM 586 N N . ASP A 1 73 ? -4.967 7.786 -15.819 1.00 68.38 73 ASP A N 1
ATOM 587 C CA . ASP A 1 73 ? -6.394 8.120 -15.737 1.00 68.38 73 ASP A CA 1
ATOM 588 C C . ASP A 1 73 ? -7.055 7.689 -14.414 1.00 68.38 73 ASP A C 1
ATOM 590 O O . ASP A 1 73 ? -8.243 7.924 -14.211 1.00 68.38 73 ASP A O 1
ATOM 594 N N . GLY A 1 74 ? -6.295 7.091 -13.489 1.00 65.88 74 GLY A N 1
ATOM 595 C CA . GLY A 1 74 ? -6.806 6.644 -12.189 1.00 65.88 74 GLY A CA 1
ATOM 596 C C . GLY A 1 74 ? -7.470 5.261 -12.197 1.00 65.88 74 GLY A C 1
ATOM 597 O O . GLY A 1 74 ? -7.969 4.815 -11.156 1.00 65.88 74 GLY A O 1
ATOM 598 N N . SER A 1 75 ? -7.480 4.568 -13.340 1.00 65.25 75 SER A N 1
ATOM 599 C CA . SER A 1 75 ? -8.114 3.250 -13.496 1.00 65.25 75 SER A CA 1
ATOM 600 C C . SER A 1 75 ? -7.167 2.066 -13.264 1.00 65.25 75 SER A C 1
ATOM 602 O O . SER A 1 75 ? -7.585 0.922 -13.388 1.00 65.25 75 SER A O 1
ATOM 604 N N . GLY A 1 76 ? -5.887 2.317 -12.960 1.00 58.88 76 GLY A N 1
ATOM 605 C CA . GLY A 1 76 ? -4.847 1.277 -12.928 1.00 58.88 76 GLY A CA 1
ATOM 606 C C . GLY A 1 76 ? -4.402 0.812 -14.318 1.00 58.88 76 GLY A C 1
ATOM 607 O O . GLY A 1 76 ? -3.316 0.260 -14.464 1.00 58.88 76 GLY A O 1
ATOM 608 N N . SER A 1 77 ? -5.169 1.142 -15.361 1.00 59.53 77 SER A N 1
ATOM 609 C CA . SER A 1 77 ? -4.779 0.943 -16.750 1.00 59.53 77 SER A CA 1
ATOM 610 C C . SER A 1 77 ? -3.724 1.958 -17.182 1.00 59.53 77 SE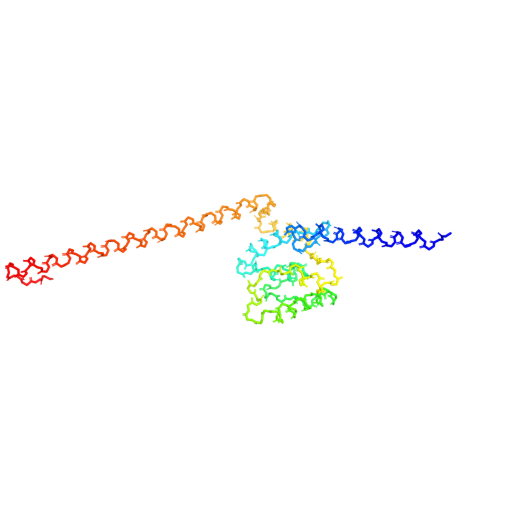R A C 1
ATOM 612 O O . SER A 1 77 ? -3.726 3.136 -16.811 1.00 59.53 77 SER A O 1
ATOM 614 N N . ILE A 1 78 ? -2.798 1.490 -18.009 1.00 59.41 78 ILE A N 1
ATOM 615 C CA . ILE A 1 78 ? -1.830 2.349 -18.670 1.00 59.41 78 ILE A CA 1
ATOM 616 C C . ILE A 1 78 ? -2.467 2.947 -19.926 1.00 59.41 78 ILE A C 1
ATOM 618 O O . ILE A 1 78 ? -2.904 2.221 -20.821 1.00 59.41 78 ILE A O 1
ATOM 622 N N . SER A 1 79 ? -2.430 4.279 -20.039 1.00 55.75 79 SER A N 1
ATOM 623 C CA . SER A 1 79 ? -2.864 4.993 -21.244 1.00 55.75 79 SER A CA 1
ATOM 624 C C . SER A 1 79 ? -2.209 4.444 -22.517 1.00 55.75 79 SER A C 1
ATOM 626 O O . SER A 1 79 ? -1.008 4.163 -22.572 1.00 55.75 79 SER A O 1
ATOM 628 N N . SER A 1 80 ? -3.008 4.375 -23.583 1.00 55.62 80 SER A N 1
ATOM 629 C CA . SER A 1 80 ? -2.617 3.953 -24.934 1.00 55.62 80 SER A CA 1
ATOM 630 C C . SER A 1 80 ? -1.484 4.778 -25.559 1.00 55.62 80 SER A C 1
ATOM 632 O O . SER A 1 80 ? -0.907 4.361 -26.558 1.00 55.62 80 SER A O 1
ATOM 634 N N . THR A 1 81 ? -1.131 5.916 -24.959 1.00 57.44 81 THR A N 1
ATOM 635 C CA . THR A 1 81 ? -0.066 6.822 -25.415 1.00 57.44 81 THR A CA 1
ATOM 636 C C . THR A 1 81 ? 1.353 6.386 -25.022 1.00 57.44 81 THR A C 1
ATOM 638 O O . THR A 1 81 ? 2.323 7.080 -25.338 1.00 57.44 81 THR A O 1
ATOM 641 N N . LEU A 1 82 ? 1.515 5.245 -24.340 1.00 62.09 82 LEU A N 1
ATOM 642 C CA . LEU A 1 82 ? 2.833 4.743 -23.961 1.00 62.09 82 LEU A CA 1
ATOM 643 C C . LEU A 1 82 ? 3.651 4.130 -25.098 1.00 62.09 82 LEU A C 1
ATOM 645 O O . LEU A 1 82 ? 3.143 3.504 -26.023 1.00 62.09 82 LEU A O 1
ATOM 649 N N . SER A 1 83 ? 4.977 4.212 -24.942 1.00 67.38 83 SER A N 1
ATOM 650 C CA . SER A 1 83 ? 5.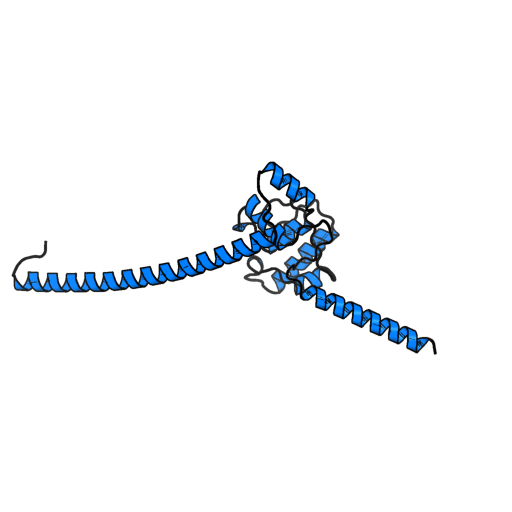922 3.423 -25.735 1.00 67.38 83 SER A CA 1
ATOM 651 C C . SER A 1 83 ? 5.591 1.932 -25.631 1.00 67.38 83 SER A C 1
ATOM 653 O O . SER A 1 83 ? 5.458 1.406 -24.523 1.00 67.38 83 SER A O 1
ATOM 655 N N . GLY A 1 84 ? 5.569 1.223 -26.765 1.00 71.94 84 GLY A N 1
ATOM 656 C CA . GLY A 1 84 ? 5.298 -0.219 -26.805 1.00 71.94 84 GLY A CA 1
ATOM 657 C C . GLY A 1 84 ? 6.206 -1.051 -25.888 1.00 71.94 84 GLY A C 1
ATOM 658 O O . GLY A 1 84 ? 5.761 -2.040 -25.319 1.00 71.94 84 GLY A O 1
ATOM 659 N N . LYS A 1 85 ? 7.451 -0.612 -25.642 1.00 72.50 85 LYS A N 1
ATOM 660 C CA . LYS A 1 85 ? 8.361 -1.276 -24.687 1.00 72.50 85 LYS A CA 1
ATOM 661 C C . LYS A 1 85 ? 7.950 -1.079 -23.224 1.00 72.50 85 LYS A C 1
ATOM 663 O O . LYS A 1 85 ? 8.199 -1.958 -22.407 1.00 72.50 85 LYS A O 1
ATOM 668 N N . ALA A 1 86 ? 7.386 0.075 -22.874 1.00 69.81 86 ALA A N 1
ATOM 669 C CA . ALA A 1 86 ? 6.929 0.357 -21.514 1.00 69.81 86 ALA A CA 1
ATOM 670 C C . ALA A 1 86 ? 5.614 -0.368 -21.218 1.00 69.81 86 ALA A C 1
ATOM 672 O O . ALA A 1 86 ? 5.492 -0.963 -20.152 1.00 69.81 86 ALA A O 1
ATOM 673 N N . LYS A 1 87 ? 4.698 -0.377 -22.196 1.00 75.94 87 LYS A N 1
ATOM 674 C CA . LYS A 1 87 ? 3.452 -1.142 -22.141 1.00 75.94 87 LYS A CA 1
ATOM 675 C C . LYS A 1 87 ? 3.720 -2.640 -22.004 1.00 75.94 87 LYS A C 1
ATOM 677 O O . LYS A 1 87 ? 3.279 -3.236 -21.036 1.00 75.94 87 LYS A O 1
ATOM 682 N N . LYS A 1 88 ? 4.578 -3.204 -22.861 1.00 79.31 88 LYS A N 1
ATOM 683 C CA . LYS A 1 88 ? 4.946 -4.622 -22.779 1.00 79.31 88 LYS A CA 1
ATOM 684 C C . LYS A 1 88 ? 5.471 -5.023 -21.393 1.00 79.31 88 LYS A C 1
ATOM 686 O O . LYS A 1 88 ? 4.993 -5.984 -20.827 1.00 79.31 88 LYS A O 1
ATOM 691 N N . ARG A 1 89 ? 6.399 -4.259 -20.805 1.00 76.19 89 ARG A N 1
ATOM 692 C CA . ARG A 1 89 ? 6.936 -4.567 -19.460 1.00 76.19 89 ARG A CA 1
ATOM 693 C C . ARG A 1 89 ? 5.904 -4.469 -18.338 1.00 76.19 89 ARG A C 1
ATOM 695 O O . ARG A 1 89 ? 6.114 -5.037 -17.273 1.00 76.19 89 ARG A O 1
ATOM 702 N N . HIS A 1 90 ? 4.882 -3.641 -18.516 1.00 78.06 90 HIS A N 1
ATOM 703 C CA . HIS A 1 90 ? 3.780 -3.575 -17.573 1.00 78.06 90 HIS A CA 1
ATOM 704 C C . HIS A 1 90 ? 2.903 -4.814 -17.713 1.00 78.06 90 HIS A C 1
ATOM 706 O O . HIS A 1 90 ? 2.671 -5.494 -16.723 1.00 78.06 90 HIS A O 1
ATOM 712 N N . ASP A 1 91 ? 2.505 -5.137 -18.940 1.00 82.56 91 ASP A N 1
ATOM 713 C CA . ASP A 1 91 ? 1.644 -6.281 -19.232 1.00 82.56 91 ASP A CA 1
ATOM 714 C C . ASP A 1 91 ? 2.332 -7.599 -18.820 1.00 82.56 91 ASP A C 1
ATOM 716 O O . ASP A 1 91 ? 1.754 -8.368 -18.060 1.00 82.56 91 ASP A O 1
ATOM 720 N N . ASP A 1 92 ? 3.618 -7.776 -19.158 1.00 85.12 92 ASP A N 1
ATOM 721 C CA . ASP A 1 92 ? 4.436 -8.933 -18.756 1.00 85.12 92 ASP A CA 1
ATOM 722 C C . ASP A 1 92 ? 4.467 -9.110 -17.220 1.00 85.12 92 ASP A C 1
ATOM 724 O O . ASP A 1 92 ? 4.458 -10.231 -16.717 1.00 85.12 92 ASP A O 1
ATOM 728 N N . TYR A 1 93 ? 4.500 -8.013 -16.452 1.00 83.81 93 TYR A N 1
ATOM 729 C CA . TYR A 1 93 ? 4.461 -8.082 -14.988 1.00 83.81 93 TYR A CA 1
ATOM 730 C C . TYR A 1 93 ? 3.078 -8.490 -14.471 1.00 83.81 93 TYR A C 1
ATOM 732 O O . TYR A 1 93 ? 2.981 -9.351 -13.602 1.00 83.81 93 TYR A O 1
ATOM 740 N N . TYR A 1 94 ? 2.014 -7.885 -15.004 1.00 82.81 94 TYR A N 1
ATOM 741 C CA . TYR A 1 94 ? 0.637 -8.188 -14.602 1.00 82.81 94 TYR A CA 1
ATOM 742 C C . TYR A 1 94 ? 0.248 -9.626 -14.950 1.00 82.81 94 TYR A C 1
ATOM 744 O O . TYR A 1 94 ? -0.518 -10.247 -14.218 1.00 82.81 94 TYR A O 1
ATOM 752 N N . ASP A 1 95 ? 0.779 -10.166 -16.043 1.00 86.44 95 ASP A N 1
ATOM 753 C CA . ASP A 1 95 ? 0.553 -11.552 -16.439 1.00 86.44 95 ASP A CA 1
ATOM 754 C C . ASP A 1 95 ? 1.285 -12.527 -15.505 1.00 86.44 95 ASP A C 1
ATOM 756 O O . ASP A 1 95 ? 0.690 -13.516 -15.079 1.00 86.44 95 ASP A O 1
ATOM 760 N N . LEU A 1 96 ? 2.526 -12.221 -15.099 1.00 85.69 96 LEU A N 1
ATOM 761 C CA . LEU A 1 96 ? 3.239 -13.002 -14.076 1.00 85.69 96 LEU A CA 1
ATOM 762 C C . LEU A 1 96 ? 2.541 -12.939 -12.711 1.00 85.69 96 LEU A C 1
ATOM 764 O O . LEU A 1 96 ? 2.378 -13.971 -12.065 1.00 85.69 96 LEU A O 1
ATOM 768 N N . ALA A 1 97 ? 2.097 -11.752 -12.291 1.00 84.44 97 ALA A N 1
ATOM 769 C CA . ALA A 1 97 ? 1.397 -11.565 -11.023 1.00 84.44 97 ALA A CA 1
ATOM 770 C C . ALA A 1 97 ? 0.066 -12.333 -10.998 1.00 84.44 97 ALA A C 1
ATOM 772 O O . ALA A 1 97 ? -0.193 -13.065 -10.045 1.00 84.44 97 ALA A O 1
ATOM 773 N N . ARG A 1 98 ? -0.732 -12.248 -12.075 1.00 85.56 98 ARG A N 1
ATOM 774 C CA . ARG A 1 98 ? -1.978 -13.019 -12.228 1.00 85.56 98 ARG A CA 1
ATOM 775 C C . ARG A 1 98 ? -1.745 -14.524 -12.245 1.00 85.56 98 ARG A C 1
ATOM 777 O O . ARG A 1 98 ? -2.531 -15.262 -11.663 1.00 85.56 98 ARG A O 1
ATOM 784 N N . ALA A 1 99 ? -0.679 -14.985 -12.897 1.00 86.81 99 ALA A N 1
ATOM 785 C CA . ALA A 1 99 ? -0.346 -16.405 -12.938 1.00 86.81 99 ALA A CA 1
ATOM 786 C C . ALA A 1 99 ? 0.110 -16.941 -11.571 1.00 86.81 99 ALA A C 1
ATOM 788 O O . ALA A 1 99 ? -0.211 -18.074 -11.219 1.00 86.81 99 ALA A O 1
ATOM 789 N N . ALA A 1 100 ? 0.852 -16.142 -10.801 1.00 85.31 100 ALA A N 1
ATOM 790 C CA . ALA A 1 100 ? 1.344 -16.535 -9.485 1.00 85.31 100 ALA A CA 1
ATOM 791 C C . ALA A 1 100 ? 0.275 -16.434 -8.383 1.00 85.31 100 ALA A C 1
ATOM 793 O O . ALA A 1 100 ? 0.298 -17.221 -7.435 1.00 85.31 100 ALA A O 1
ATOM 794 N N . HIS A 1 101 ? -0.645 -15.472 -8.501 1.00 83.62 101 HIS A N 1
ATOM 795 C CA . HIS A 1 101 ? -1.610 -15.093 -7.464 1.00 83.62 101 HIS A CA 1
ATOM 796 C C . HIS A 1 101 ? -3.012 -14.842 -8.053 1.00 83.62 101 HIS A C 1
ATOM 798 O O . HIS A 1 101 ? -3.496 -13.714 -8.046 1.00 83.62 101 HIS A O 1
ATOM 804 N N . PRO A 1 102 ? -3.694 -15.868 -8.588 1.00 82.00 102 PRO A N 1
ATOM 805 C CA . PRO A 1 102 ? -4.942 -15.679 -9.333 1.00 82.00 102 PRO A CA 1
ATOM 806 C C . PRO A 1 102 ? -6.070 -15.020 -8.523 1.00 82.00 102 PRO A C 1
ATOM 808 O O . PRO A 1 102 ? -6.873 -14.295 -9.107 1.00 82.00 102 PRO A O 1
ATOM 811 N N . ASP A 1 103 ? -6.100 -15.221 -7.203 1.00 85.94 103 ASP A N 1
ATOM 812 C CA . ASP A 1 103 ? -7.191 -14.760 -6.337 1.00 85.94 103 ASP A CA 1
ATOM 813 C C . ASP A 1 103 ? -6.937 -13.385 -5.684 1.00 85.94 103 ASP A C 1
ATOM 815 O O . ASP A 1 103 ? -7.894 -12.682 -5.369 1.00 85.94 103 ASP A O 1
ATOM 819 N N . ASP A 1 104 ? -5.674 -12.987 -5.473 1.00 83.75 104 ASP A N 1
ATOM 820 C CA . ASP A 1 104 ? -5.296 -11.811 -4.663 1.00 83.75 104 ASP A CA 1
ATOM 821 C C . ASP A 1 104 ? -4.216 -10.912 -5.300 1.00 83.75 104 ASP A C 1
ATOM 823 O O . ASP A 1 104 ? -3.650 -10.046 -4.629 1.00 83.75 104 ASP A O 1
ATOM 827 N N . TRP A 1 105 ? -3.904 -11.081 -6.591 1.00 79.69 105 TRP A N 1
ATOM 828 C CA . TRP A 1 105 ? -2.816 -10.329 -7.235 1.00 79.69 105 TRP A CA 1
ATOM 829 C C . TRP A 1 105 ? -2.992 -8.800 -7.196 1.00 79.69 105 TRP A C 1
ATOM 831 O O . TRP A 1 105 ? -1.983 -8.099 -7.148 1.00 79.69 105 TRP A O 1
ATOM 841 N N . GLU A 1 106 ? -4.225 -8.275 -7.214 1.00 74.88 106 GLU A N 1
ATOM 842 C CA . GLU A 1 106 ? -4.494 -6.822 -7.207 1.00 74.88 106 GLU A CA 1
ATOM 843 C C . GLU A 1 106 ? -4.164 -6.156 -5.863 1.00 74.88 106 GLU A C 1
ATOM 845 O O . GLU A 1 106 ? -3.738 -4.998 -5.822 1.00 74.88 106 GLU A O 1
ATOM 850 N N . ASP A 1 107 ? -4.320 -6.902 -4.770 1.00 73.88 107 ASP A N 1
ATOM 851 C CA . ASP A 1 107 ? -4.128 -6.410 -3.404 1.00 73.88 107 ASP A CA 1
ATOM 852 C C . ASP A 1 107 ? -2.689 -6.603 -2.906 1.00 73.88 107 ASP A C 1
ATOM 854 O O . ASP A 1 107 ? -2.305 -6.096 -1.845 1.00 73.88 107 ASP A O 1
ATOM 858 N N . ARG A 1 108 ? -1.860 -7.319 -3.674 1.00 75.25 108 ARG A N 1
ATOM 859 C CA . ARG A 1 108 ? -0.479 -7.614 -3.299 1.00 75.25 108 ARG A CA 1
ATOM 860 C C . ARG A 1 108 ? 0.469 -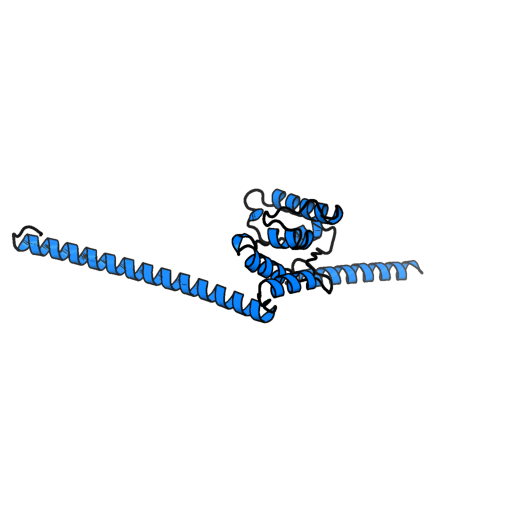6.438 -3.507 1.00 75.25 108 ARG A C 1
ATOM 862 O O . ARG A 1 108 ? 0.381 -5.625 -4.433 1.00 75.25 108 ARG A O 1
ATOM 869 N N . GLU A 1 109 ? 1.458 -6.376 -2.619 1.00 78.75 109 GLU A N 1
ATOM 870 C CA . GLU A 1 109 ? 2.594 -5.485 -2.805 1.00 78.75 109 GLU A CA 1
ATOM 871 C C . GLU A 1 109 ? 3.414 -5.890 -4.036 1.00 78.75 109 GLU A C 1
ATOM 873 O O . GLU A 1 109 ? 3.422 -7.041 -4.473 1.00 78.75 109 GLU A O 1
ATOM 878 N N . LEU A 1 110 ? 4.100 -4.904 -4.613 1.00 74.44 110 LEU A N 1
ATOM 879 C CA . LEU A 1 110 ? 4.836 -5.083 -5.854 1.00 74.44 110 LEU A CA 1
ATOM 880 C C . LEU A 1 110 ? 6.016 -6.046 -5.637 1.00 74.44 110 LEU A C 1
ATOM 882 O O . LEU A 1 110 ? 6.990 -5.697 -4.971 1.00 74.44 110 LEU A O 1
ATOM 886 N N . ASP A 1 111 ? 5.957 -7.238 -6.226 1.00 76.12 111 ASP A N 1
ATOM 887 C CA . ASP A 1 111 ? 7.060 -8.199 -6.159 1.00 76.12 111 ASP A CA 1
ATOM 888 C C . ASP A 1 111 ? 8.271 -7.727 -6.995 1.00 76.12 111 ASP A C 1
ATOM 890 O O . ASP A 1 111 ? 8.247 -7.697 -8.231 1.00 76.12 111 ASP A O 1
ATOM 894 N N . GLY A 1 112 ? 9.356 -7.362 -6.303 1.00 70.56 112 GLY A N 1
ATOM 895 C CA . GLY A 1 112 ? 10.602 -6.900 -6.917 1.00 70.56 112 GLY A CA 1
ATOM 896 C C . GLY A 1 112 ? 11.321 -7.957 -7.767 1.00 70.56 112 GLY A C 1
ATOM 897 O O . GLY A 1 112 ? 12.007 -7.595 -8.727 1.00 70.56 112 GLY A O 1
ATOM 898 N N . GLN A 1 113 ? 11.146 -9.245 -7.463 1.00 72.56 113 GLN A N 1
ATOM 899 C CA . GLN A 1 113 ? 11.703 -10.357 -8.231 1.00 72.56 113 GLN A CA 1
ATOM 900 C C . GLN A 1 113 ? 10.931 -10.542 -9.543 1.00 72.56 113 GLN A C 1
ATOM 902 O O . GLN A 1 113 ? 11.539 -10.551 -10.616 1.00 72.56 113 GLN A O 1
ATOM 907 N N . MET A 1 114 ? 9.596 -10.567 -9.493 1.00 76.56 114 MET A N 1
ATOM 908 C CA . MET A 1 114 ? 8.766 -10.642 -10.707 1.00 76.56 114 MET A CA 1
ATOM 909 C C . MET A 1 114 ? 8.956 -9.417 -11.609 1.00 76.56 114 MET A C 1
ATOM 911 O O . MET A 1 114 ? 8.995 -9.522 -12.838 1.00 76.56 114 MET A O 1
ATOM 915 N N . LEU A 1 115 ? 9.125 -8.231 -11.019 1.00 74.06 115 LEU A N 1
ATOM 916 C CA . LEU A 1 115 ? 9.464 -7.015 -11.758 1.00 74.06 115 LEU A CA 1
ATOM 917 C C . LEU A 1 115 ? 10.801 -7.118 -12.487 1.00 74.06 115 LEU A C 1
ATOM 919 O O . LEU A 1 115 ? 10.942 -6.606 -13.600 1.00 74.06 115 LEU A O 1
ATOM 923 N N . TYR A 1 116 ? 11.792 -7.733 -11.848 1.00 72.12 116 TYR A N 1
ATOM 924 C CA . TYR A 1 116 ? 13.111 -7.926 -12.429 1.00 72.12 116 TYR A CA 1
ATOM 925 C C . TYR A 1 116 ? 13.056 -8.887 -13.626 1.00 72.12 116 TYR A C 1
ATOM 927 O O . TYR A 1 116 ? 13.635 -8.605 -14.681 1.00 72.12 116 TYR A O 1
ATOM 935 N N . GLU A 1 117 ? 12.311 -9.983 -13.487 1.00 75.69 117 GLU A N 1
ATOM 936 C CA . GLU A 1 117 ? 12.118 -10.995 -14.528 1.00 75.69 117 GLU A CA 1
ATOM 937 C C . GLU A 1 117 ? 11.344 -10.431 -15.729 1.00 75.69 117 GLU A C 1
ATOM 939 O O . GLU A 1 117 ? 11.857 -10.450 -16.851 1.00 75.69 117 GLU A O 1
ATOM 944 N N . SER A 1 118 ? 10.184 -9.807 -15.492 1.00 75.00 118 SER A N 1
ATOM 945 C CA . SER A 1 118 ? 9.368 -9.155 -16.537 1.00 75.00 118 SER A CA 1
ATOM 946 C C . SER A 1 118 ? 10.075 -7.984 -17.230 1.00 75.00 118 SER A C 1
ATOM 948 O O . SER A 1 118 ? 9.874 -7.722 -18.415 1.00 75.00 118 SER A O 1
ATOM 950 N N . SER A 1 119 ? 10.951 -7.260 -16.526 1.00 66.56 119 SER A N 1
ATOM 951 C CA . SER A 1 119 ? 11.677 -6.120 -17.104 1.00 66.56 119 SER A CA 1
ATOM 952 C C . SER A 1 119 ? 12.908 -6.523 -17.925 1.00 66.56 119 SER A C 1
ATOM 954 O O . SER A 1 119 ? 13.507 -5.653 -18.575 1.00 66.56 119 SER A O 1
ATOM 956 N N . GLY A 1 120 ? 13.301 -7.803 -17.900 1.00 67.56 120 GLY A N 1
ATOM 957 C CA . GLY A 1 120 ? 14.545 -8.295 -18.497 1.00 67.56 120 GLY A CA 1
ATOM 958 C C . GLY A 1 120 ? 15.794 -7.754 -17.790 1.00 67.56 120 GLY A C 1
ATOM 959 O O . GLY A 1 120 ? 16.815 -7.494 -18.435 1.00 67.56 120 GLY A O 1
ATOM 960 N N . GLY A 1 121 ? 15.705 -7.506 -16.480 1.00 68.00 121 GLY A N 1
ATOM 961 C CA . GLY A 1 121 ? 16.760 -6.896 -15.675 1.00 68.00 121 GLY A CA 1
ATOM 962 C C . GLY A 1 121 ? 16.238 -5.780 -14.770 1.00 68.00 121 GLY A C 1
ATOM 963 O O . GLY A 1 121 ? 15.173 -5.887 -14.185 1.00 68.00 121 GLY A O 1
ATOM 964 N N . ILE A 1 122 ? 17.003 -4.692 -14.629 1.00 61.09 122 ILE A N 1
ATOM 965 C CA . ILE A 1 122 ? 16.722 -3.640 -13.635 1.00 61.09 122 ILE A CA 1
ATOM 966 C C . ILE A 1 122 ? 15.319 -3.045 -13.859 1.00 61.09 122 ILE A C 1
ATOM 968 O O . ILE A 1 122 ? 15.097 -2.433 -14.915 1.00 61.09 122 ILE A O 1
ATOM 972 N N . PRO A 1 123 ? 14.403 -3.155 -12.882 1.00 57.91 123 PRO A N 1
ATOM 973 C CA . PRO A 1 123 ? 13.083 -2.561 -12.989 1.00 57.91 123 PRO A CA 1
ATOM 974 C C . PRO A 1 123 ? 13.212 -1.039 -12.941 1.00 57.91 123 PRO A C 1
ATOM 976 O O . PRO A 1 123 ? 13.667 -0.463 -11.960 1.00 57.91 123 PRO A O 1
ATOM 979 N N . ARG A 1 124 ? 12.863 -0.380 -14.050 1.00 60.94 124 ARG A N 1
ATOM 980 C CA . ARG A 1 124 ? 12.942 1.083 -14.207 1.00 60.94 124 ARG A CA 1
ATOM 981 C C . ARG A 1 124 ? 11.545 1.685 -14.234 1.00 60.94 124 ARG A C 1
ATOM 983 O O . ARG A 1 124 ? 10.787 1.358 -15.149 1.00 60.94 124 ARG A O 1
ATOM 990 N N . GLY A 1 125 ? 11.221 2.561 -13.291 1.00 60.62 125 GLY A N 1
ATOM 991 C CA . GLY A 1 125 ? 10.075 3.473 -13.360 1.00 60.62 125 GLY A CA 1
ATOM 992 C C . GLY A 1 125 ? 10.522 4.869 -13.807 1.00 60.62 125 GLY A C 1
ATOM 993 O O . GLY A 1 125 ? 11.711 5.182 -13.763 1.00 60.62 125 GLY A O 1
ATOM 994 N N . ALA A 1 126 ? 9.602 5.696 -14.305 1.00 63.53 126 ALA A N 1
ATOM 995 C CA . ALA A 1 126 ? 9.892 7.080 -14.668 1.00 63.53 126 ALA A CA 1
ATOM 996 C C . ALA A 1 126 ? 8.668 7.998 -14.484 1.00 63.53 126 ALA A C 1
ATOM 998 O O . ALA A 1 126 ? 7.975 8.339 -15.442 1.00 63.53 126 ALA A O 1
ATOM 999 N N . ILE A 1 127 ? 8.456 8.493 -13.260 1.00 65.00 127 ILE A N 1
ATOM 1000 C CA . ILE A 1 127 ? 7.754 9.773 -13.058 1.00 65.00 127 ILE A CA 1
ATOM 1001 C C . ILE A 1 127 ? 8.809 10.864 -12.976 1.00 65.00 127 ILE A C 1
ATOM 1003 O O . ILE A 1 127 ? 9.688 10.815 -12.118 1.00 65.00 127 ILE A O 1
ATOM 1007 N N . LYS A 1 128 ? 8.732 11.866 -13.853 1.00 69.06 128 LYS A N 1
ATOM 1008 C CA . LYS A 1 128 ? 9.653 13.006 -13.818 1.00 69.06 128 LYS A CA 1
ATOM 1009 C C . LYS A 1 128 ? 9.362 13.868 -12.594 1.00 69.06 128 LYS A C 1
ATOM 1011 O O . LYS A 1 128 ? 8.232 14.320 -12.416 1.00 69.06 128 LYS A O 1
ATOM 1016 N N . LYS A 1 129 ? 10.393 14.175 -11.798 1.00 67.12 129 LYS A N 1
ATOM 1017 C CA . LYS A 1 129 ? 10.257 15.073 -10.635 1.00 67.12 129 LYS A CA 1
ATOM 1018 C C . LYS A 1 129 ? 9.668 16.435 -11.020 1.00 67.12 129 LYS A C 1
ATOM 1020 O O . LYS A 1 129 ? 8.846 16.972 -10.288 1.00 67.12 129 LYS A O 1
ATOM 1025 N N . ALA A 1 130 ? 10.043 16.966 -12.186 1.00 61.34 130 ALA A N 1
ATOM 1026 C CA . ALA A 1 130 ? 9.550 18.250 -12.687 1.00 61.34 130 ALA A CA 1
ATOM 1027 C C . ALA A 1 130 ? 8.024 18.269 -12.908 1.00 61.34 130 ALA A C 1
ATOM 1029 O O . ALA A 1 130 ? 7.371 19.217 -12.479 1.00 61.34 130 ALA A O 1
ATOM 1030 N N . ASP A 1 131 ? 7.464 17.208 -13.499 1.00 65.94 131 ASP A N 1
ATOM 1031 C CA . ASP A 1 131 ? 6.019 17.082 -13.759 1.00 65.94 131 ASP A CA 1
ATOM 1032 C C . ASP A 1 131 ? 5.217 16.981 -12.450 1.00 65.94 131 ASP A C 1
ATOM 1034 O O . ASP A 1 131 ? 4.062 17.383 -12.369 1.00 65.94 131 ASP A O 1
ATOM 1038 N N . VAL A 1 132 ? 5.832 16.444 -11.398 1.00 64.19 132 VAL A N 1
ATOM 1039 C CA . VAL A 1 132 ? 5.222 16.360 -10.067 1.00 64.19 132 VAL A CA 1
ATOM 1040 C C . VAL A 1 132 ? 5.301 17.697 -9.342 1.00 64.19 132 VAL A C 1
ATOM 1042 O O . VAL A 1 132 ? 4.321 18.126 -8.743 1.00 64.19 132 VAL A O 1
ATOM 1045 N N . ILE A 1 133 ? 6.444 18.385 -9.416 1.00 65.69 133 ILE A N 1
ATOM 1046 C CA . ILE A 1 133 ? 6.628 19.711 -8.813 1.00 65.69 133 ILE A CA 1
ATOM 1047 C C . ILE A 1 133 ? 5.666 20.728 -9.435 1.00 65.69 133 ILE A C 1
ATOM 1049 O O . ILE A 1 133 ? 5.141 21.572 -8.711 1.00 65.69 133 ILE A O 1
ATOM 1053 N N . SER A 1 134 ? 5.404 20.654 -10.744 1.00 68.75 134 SER A N 1
ATOM 1054 C CA . SER A 1 134 ? 4.421 21.530 -11.389 1.00 68.75 134 SER A CA 1
ATOM 1055 C C . SER A 1 134 ? 3.006 21.288 -10.855 1.00 68.75 134 SER A C 1
ATOM 1057 O O . SER A 1 134 ? 2.369 22.243 -10.416 1.00 68.75 134 SER A O 1
ATOM 1059 N N . ILE A 1 135 ? 2.559 20.029 -10.779 1.00 66.75 135 ILE A N 1
ATOM 1060 C CA . ILE A 1 135 ? 1.241 19.660 -10.226 1.00 66.75 135 ILE A CA 1
ATOM 1061 C C . ILE A 1 135 ? 1.128 20.049 -8.744 1.00 66.75 135 ILE A C 1
ATOM 1063 O O . ILE A 1 135 ? 0.095 20.551 -8.301 1.00 66.75 135 ILE A O 1
ATOM 1067 N N . ALA A 1 136 ? 2.186 19.838 -7.960 1.00 63.16 136 ALA A N 1
ATOM 1068 C CA . ALA A 1 136 ? 2.203 20.191 -6.544 1.00 63.16 136 ALA A CA 1
ATOM 1069 C C . ALA A 1 136 ? 2.086 21.710 -6.338 1.00 63.16 136 ALA A C 1
ATOM 1071 O O . ALA A 1 136 ? 1.309 22.159 -5.496 1.00 63.16 136 ALA A O 1
ATOM 1072 N N . ARG A 1 137 ? 2.798 22.508 -7.148 1.00 67.31 137 ARG A N 1
ATOM 1073 C CA . ARG A 1 137 ? 2.691 23.976 -7.142 1.00 67.31 137 ARG A CA 1
ATOM 1074 C C . ARG A 1 137 ? 1.293 24.446 -7.528 1.00 67.31 137 ARG A C 1
ATOM 1076 O O . ARG A 1 137 ? 0.747 25.302 -6.839 1.00 67.31 137 ARG A O 1
ATOM 1083 N N . GLU A 1 138 ? 0.714 23.867 -8.578 1.00 70.56 138 GLU A N 1
ATOM 1084 C CA . GLU A 1 138 ? -0.649 24.169 -9.030 1.00 70.56 138 GLU A CA 1
ATOM 1085 C C . GLU A 1 138 ? -1.675 23.925 -7.915 1.00 70.56 138 GLU A C 1
ATOM 1087 O O . GLU A 1 138 ? -2.508 24.782 -7.625 1.00 70.56 138 GLU A O 1
ATOM 1092 N N . LYS A 1 139 ? -1.564 22.789 -7.217 1.00 66.31 139 LYS A N 1
ATOM 1093 C CA . LYS A 1 139 ? -2.492 22.397 -6.148 1.00 66.31 139 LYS A CA 1
ATOM 1094 C C . LYS A 1 139 ? -2.133 22.930 -4.756 1.00 66.31 139 LYS A C 1
ATOM 1096 O O . LYS A 1 139 ? -2.795 22.567 -3.787 1.00 66.31 139 LYS A O 1
ATOM 1101 N N . LYS A 1 140 ? -1.093 23.764 -4.628 1.00 68.94 140 LYS A N 1
ATOM 1102 C CA . LYS A 1 140 ? -0.540 24.235 -3.338 1.00 68.94 140 LYS A CA 1
ATOM 1103 C C . LYS A 1 140 ? -0.207 23.093 -2.361 1.00 68.94 140 LYS A C 1
ATOM 1105 O O . LYS A 1 140 ? -0.216 23.280 -1.145 1.00 68.94 140 LYS A O 1
ATOM 1110 N N . LEU A 1 141 ? 0.104 21.911 -2.887 1.00 63.50 141 LEU A N 1
ATOM 1111 C CA . LEU A 1 141 ? 0.516 20.756 -2.100 1.00 63.50 141 LEU A CA 1
ATOM 1112 C C . LEU A 1 141 ? 2.009 20.889 -1.793 1.00 63.50 141 LEU A C 1
ATOM 1114 O O . LEU A 1 141 ? 2.808 21.154 -2.692 1.00 63.50 141 LEU A O 1
ATOM 1118 N N . ARG A 1 142 ? 2.411 20.692 -0.532 1.00 56.78 142 ARG A N 1
ATOM 1119 C CA . ARG A 1 142 ? 3.829 20.488 -0.209 1.00 56.78 142 ARG A CA 1
ATOM 1120 C C . ARG A 1 142 ? 4.171 19.022 -0.466 1.00 56.78 142 ARG A C 1
ATOM 1122 O O . ARG A 1 142 ? 3.595 18.164 0.203 1.00 56.78 142 ARG A O 1
ATOM 1129 N N . PRO A 1 143 ? 5.115 18.713 -1.371 1.00 52.69 143 PRO A N 1
ATOM 1130 C CA . PRO A 1 143 ? 5.711 17.388 -1.409 1.00 52.69 143 PRO A CA 1
ATOM 1131 C C . PRO A 1 143 ? 6.396 17.152 -0.061 1.00 52.69 143 PRO A C 1
ATOM 1133 O O . PRO A 1 143 ? 7.247 17.947 0.347 1.00 52.69 143 PRO A O 1
ATOM 1136 N N . LEU A 1 144 ? 6.003 16.098 0.652 1.00 55.47 144 LEU A N 1
ATOM 1137 C CA . LEU A 1 144 ? 6.722 15.671 1.847 1.00 55.47 144 LEU A CA 1
ATOM 1138 C C . LEU A 1 144 ? 8.096 15.172 1.395 1.00 55.47 144 LEU A C 1
ATOM 1140 O O . LEU A 1 144 ? 8.206 14.413 0.433 1.00 55.47 144 LEU A O 1
ATOM 1144 N N . SER A 1 145 ? 9.155 15.628 2.061 1.00 55.00 145 SER A N 1
ATOM 1145 C CA . SER A 1 145 ? 10.475 15.051 1.830 1.00 55.00 145 SER A CA 1
ATOM 1146 C C . SER A 1 145 ? 10.467 13.588 2.277 1.00 55.00 145 SER A C 1
ATOM 1148 O O . SER A 1 145 ? 9.685 13.187 3.144 1.00 55.00 145 SER A O 1
ATOM 1150 N N . SER A 1 146 ? 11.372 12.779 1.731 1.00 59.78 146 SER A N 1
ATOM 1151 C CA . SER A 1 146 ? 11.503 11.359 2.081 1.00 59.78 146 SER A CA 1
ATOM 1152 C C . SER A 1 146 ? 11.698 11.102 3.585 1.00 59.78 146 SER A C 1
ATOM 1154 O O . SER A 1 146 ? 11.409 10.008 4.064 1.00 59.78 146 SER A O 1
ATOM 1156 N N . ALA A 1 147 ? 12.219 12.077 4.339 1.00 61.09 147 ALA A N 1
ATOM 1157 C CA . ALA A 1 147 ? 12.376 11.981 5.790 1.00 61.09 147 ALA A CA 1
ATOM 1158 C C . ALA A 1 147 ? 11.079 12.331 6.533 1.00 61.09 147 ALA A C 1
ATOM 1160 O O . ALA A 1 147 ? 10.627 11.539 7.356 1.00 61.09 147 ALA A O 1
ATOM 1161 N N . SER A 1 148 ? 10.436 13.456 6.192 1.00 58.16 148 SER A N 1
ATOM 1162 C CA . SER A 1 148 ? 9.167 13.843 6.824 1.00 58.16 148 SER A CA 1
ATOM 1163 C C . SER A 1 148 ? 8.062 12.831 6.533 1.00 58.16 148 SER A C 1
ATOM 1165 O O . SER A 1 148 ? 7.232 12.560 7.388 1.00 58.16 148 SER A O 1
ATOM 1167 N N . PHE A 1 149 ? 8.074 12.216 5.349 1.00 63.91 149 PHE A N 1
ATOM 1168 C CA . PHE A 1 149 ? 7.104 11.180 5.020 1.00 63.91 149 PHE A CA 1
ATOM 1169 C C . PHE A 1 149 ? 7.293 9.896 5.831 1.00 63.91 149 PHE A C 1
ATOM 1171 O O . PHE A 1 149 ? 6.313 9.321 6.298 1.00 63.91 149 PHE A O 1
ATOM 1178 N N . ARG A 1 150 ? 8.543 9.449 6.020 1.00 62.97 150 ARG A N 1
ATOM 1179 C CA . ARG A 1 150 ? 8.830 8.277 6.861 1.00 62.97 150 ARG A CA 1
ATOM 1180 C C . ARG A 1 150 ? 8.328 8.486 8.284 1.00 62.97 150 ARG A C 1
ATOM 1182 O O . ARG A 1 150 ? 7.714 7.583 8.839 1.00 62.97 150 ARG A O 1
ATOM 1189 N N . GLN A 1 151 ? 8.510 9.692 8.814 1.00 72.69 151 GLN A N 1
ATOM 1190 C CA . GLN A 1 151 ? 7.962 10.069 10.110 1.00 72.69 151 GLN A CA 1
ATOM 1191 C C . GLN A 1 151 ? 6.424 10.004 10.122 1.00 72.69 151 GLN A C 1
ATOM 1193 O O . GLN A 1 151 ? 5.854 9.357 10.991 1.00 72.69 151 GLN A O 1
ATOM 1198 N N . THR A 1 152 ? 5.742 10.575 9.124 1.00 68.94 152 THR A N 1
ATOM 1199 C CA . THR A 1 152 ? 4.270 10.525 9.050 1.00 68.94 152 THR A CA 1
ATOM 1200 C C . THR A 1 152 ? 3.719 9.099 8.901 1.00 68.94 152 THR A C 1
ATOM 1202 O O . THR A 1 152 ? 2.660 8.799 9.447 1.00 68.94 152 THR A O 1
ATOM 1205 N N . ILE A 1 153 ? 4.404 8.196 8.183 1.00 67.56 153 ILE A N 1
ATOM 1206 C CA . ILE A 1 153 ? 4.018 6.773 8.146 1.00 67.56 153 ILE A CA 1
ATOM 1207 C C . ILE A 1 153 ? 4.106 6.163 9.543 1.00 67.56 153 ILE A C 1
ATOM 1209 O O . ILE A 1 153 ? 3.148 5.531 9.979 1.00 67.56 153 ILE A O 1
ATOM 1213 N N . GLN A 1 154 ? 5.230 6.359 10.234 1.00 72.38 154 GLN A N 1
ATOM 1214 C CA . GLN A 1 154 ? 5.438 5.805 11.573 1.00 72.38 154 GLN A CA 1
ATOM 1215 C C . GLN A 1 154 ? 4.383 6.318 12.557 1.00 72.38 154 GLN A C 1
ATOM 1217 O O . GLN A 1 154 ? 3.772 5.523 13.268 1.00 72.38 154 GLN A O 1
ATOM 1222 N N . GLU A 1 155 ? 4.107 7.622 12.536 1.00 76.94 155 GLU A N 1
ATOM 1223 C CA . GLU A 1 155 ? 3.059 8.240 13.352 1.00 76.94 155 GLU A CA 1
ATOM 1224 C C . GLU A 1 155 ? 1.678 7.643 13.038 1.00 76.94 155 GLU A C 1
ATOM 1226 O O . GLU A 1 155 ? 0.929 7.294 13.948 1.00 76.94 155 GLU A O 1
ATOM 1231 N N . ASN A 1 156 ? 1.345 7.447 11.758 1.00 74.12 156 ASN A N 1
ATOM 1232 C CA . ASN A 1 156 ? 0.075 6.836 11.360 1.00 74.12 156 ASN A CA 1
ATOM 1233 C C . ASN A 1 156 ? -0.047 5.367 11.787 1.00 74.12 156 ASN A C 1
ATOM 1235 O O . ASN A 1 156 ? -1.128 4.931 12.187 1.00 74.12 156 ASN A O 1
ATOM 1239 N N . GLU A 1 157 ? 1.028 4.585 11.698 1.00 77.69 157 GLU A N 1
ATOM 1240 C CA . GLU A 1 157 ? 1.039 3.204 12.186 1.00 77.69 157 GLU A CA 1
ATOM 1241 C C . GLU A 1 157 ? 0.867 3.142 13.705 1.00 77.69 157 GLU A C 1
ATOM 1243 O O . GLU A 1 157 ? 0.118 2.304 14.212 1.00 77.69 157 GLU A O 1
ATOM 1248 N N . GLU A 1 158 ? 1.508 4.053 14.436 1.00 89.31 158 GLU A N 1
ATOM 1249 C CA . GLU A 1 158 ? 1.366 4.154 15.884 1.00 89.31 158 GLU A CA 1
ATOM 1250 C C . GLU A 1 158 ? -0.060 4.551 16.282 1.00 89.31 158 GLU A C 1
ATOM 1252 O O . GLU A 1 158 ? -0.656 3.914 17.153 1.00 89.31 158 GLU A O 1
ATOM 1257 N N . LEU A 1 159 ? -0.649 5.537 15.598 1.00 87.31 159 LEU A N 1
ATOM 1258 C CA . LEU A 1 159 ? -2.041 5.938 15.805 1.00 87.31 159 LEU A CA 1
ATOM 1259 C C . LEU A 1 159 ? -3.010 4.781 15.547 1.00 87.31 159 LEU A C 1
ATOM 1261 O O . LEU A 1 159 ? -3.918 4.560 16.347 1.00 87.31 159 LEU A O 1
ATOM 1265 N N . LYS A 1 160 ? -2.794 3.990 14.487 1.00 84.19 160 LYS A N 1
ATOM 1266 C CA . LYS A 1 160 ? -3.597 2.785 14.227 1.00 84.19 160 LYS A CA 1
ATOM 1267 C C . LYS A 1 160 ? -3.484 1.767 15.360 1.00 84.19 160 LYS A C 1
ATOM 1269 O O . LYS A 1 160 ? -4.502 1.229 15.786 1.00 84.19 160 LYS A O 1
ATOM 1274 N N . ARG A 1 161 ? -2.276 1.515 15.875 1.00 90.12 161 ARG A N 1
ATOM 1275 C CA . ARG A 1 161 ? -2.075 0.594 17.009 1.00 90.12 161 ARG A CA 1
ATOM 1276 C C . ARG A 1 161 ? -2.780 1.086 18.271 1.00 90.12 161 ARG A C 1
ATOM 1278 O O . ARG A 1 161 ? -3.447 0.291 18.926 1.00 90.12 161 ARG A O 1
ATOM 1285 N N . ARG A 1 162 ? -2.683 2.384 18.581 1.00 92.38 162 ARG A N 1
ATOM 1286 C CA . ARG A 1 162 ? -3.381 2.991 19.726 1.00 92.38 162 ARG A CA 1
ATOM 1287 C C . ARG A 1 162 ? -4.899 2.885 19.582 1.00 92.38 162 ARG A C 1
ATOM 1289 O O . ARG A 1 162 ? -5.554 2.447 20.518 1.00 92.38 162 ARG A O 1
ATOM 1296 N N . ALA A 1 163 ? -5.443 3.186 18.402 1.00 89.50 163 ALA A N 1
ATOM 1297 C CA . ALA A 1 163 ? -6.879 3.073 18.141 1.00 89.50 163 ALA A CA 1
ATOM 1298 C C . ALA A 1 163 ? -7.396 1.630 18.295 1.00 89.50 163 ALA A C 1
ATOM 1300 O O . ALA A 1 163 ? -8.486 1.414 18.818 1.00 89.50 163 ALA A O 1
ATOM 1301 N N . ILE A 1 164 ? -6.615 0.628 17.870 1.00 91.94 164 ILE A N 1
ATOM 1302 C CA . ILE A 1 164 ? -6.957 -0.789 18.077 1.00 91.94 164 ILE A CA 1
ATOM 1303 C C . ILE A 1 164 ? -6.987 -1.122 19.574 1.00 91.94 164 ILE A C 1
ATOM 1305 O O . ILE A 1 164 ? -7.961 -1.708 20.043 1.00 91.94 164 ILE A O 1
ATOM 1309 N N . GLN A 1 165 ? -5.966 -0.710 20.330 1.00 93.31 165 GLN A N 1
ATOM 1310 C CA . GLN A 1 165 ? -5.899 -0.953 21.776 1.00 93.31 165 GLN A CA 1
ATOM 1311 C C . GLN A 1 165 ? -7.051 -0.286 22.537 1.00 93.31 165 GLN A C 1
ATOM 1313 O O . GLN A 1 165 ? -7.667 -0.917 23.394 1.00 93.31 165 GLN A O 1
ATOM 1318 N N . GLU A 1 166 ? -7.371 0.965 22.208 1.00 92.44 166 GLU A N 1
ATOM 1319 C CA . GLU A 1 166 ? -8.468 1.700 22.841 1.00 92.44 166 GLU A CA 1
ATOM 1320 C C . GLU A 1 166 ? -9.824 1.047 22.542 1.00 92.44 166 GLU A C 1
ATOM 1322 O O . GLU A 1 166 ? -10.636 0.859 23.448 1.00 92.44 166 GLU A O 1
ATOM 1327 N N . ASN A 1 167 ? -10.050 0.609 21.300 1.00 92.69 167 ASN A N 1
ATOM 1328 C CA . ASN A 1 167 ? -11.263 -0.121 20.934 1.00 92.69 167 ASN A CA 1
ATOM 1329 C C . ASN A 1 167 ? -11.395 -1.456 21.681 1.00 92.69 167 ASN A C 1
ATOM 1331 O O . ASN A 1 167 ? -12.494 -1.814 22.110 1.00 92.69 167 ASN A O 1
ATOM 1335 N N . GLU A 1 168 ? -10.299 -2.193 21.869 1.00 94.44 168 GLU A N 1
ATOM 1336 C CA . GLU A 1 168 ? -10.309 -3.407 22.690 1.00 94.44 168 GLU A CA 1
ATOM 1337 C C . GLU A 1 168 ? -10.640 -3.105 24.155 1.00 94.44 168 GLU A C 1
ATOM 1339 O O . GLU A 1 168 ? -11.416 -3.833 24.779 1.00 94.44 168 GLU A O 1
ATOM 1344 N N . GLU A 1 169 ? -10.085 -2.030 24.715 1.00 95.50 169 GLU A N 1
ATOM 1345 C CA . GLU A 1 169 ? -10.370 -1.627 26.089 1.00 95.50 169 GLU A CA 1
ATOM 1346 C C . GLU A 1 169 ? -11.833 -1.204 26.266 1.00 95.50 169 GLU A C 1
ATOM 1348 O O . GLU A 1 169 ? -12.499 -1.664 27.198 1.00 95.50 169 GLU A O 1
ATOM 1353 N N . LEU A 1 170 ? -12.365 -0.395 25.346 1.00 95.38 170 LEU A N 1
ATOM 1354 C CA . LEU A 1 170 ? -13.776 -0.010 25.322 1.00 95.38 170 LEU A CA 1
ATOM 1355 C C . LEU A 1 170 ? -14.686 -1.233 25.218 1.00 95.38 170 LEU A C 1
ATOM 1357 O O . LEU A 1 170 ? -15.685 -1.314 25.934 1.00 95.38 170 LEU A O 1
ATOM 1361 N N . LYS A 1 171 ? -14.319 -2.223 24.398 1.00 94.81 171 LYS A N 1
ATOM 1362 C CA . LYS A 1 171 ? -15.062 -3.480 24.295 1.00 94.81 171 LYS A CA 1
ATOM 1363 C C . LYS A 1 171 ? -15.099 -4.225 25.633 1.00 94.81 171 LYS A C 1
ATOM 1365 O O . LYS A 1 171 ? -16.182 -4.596 26.080 1.00 94.81 171 LYS A O 1
ATOM 1370 N N . ARG A 1 172 ? -13.961 -4.356 26.329 1.00 94.88 172 ARG A N 1
ATOM 1371 C CA . ARG A 1 172 ? -13.918 -4.971 27.673 1.00 94.88 172 ARG A CA 1
ATOM 1372 C C . ARG A 1 172 ? -14.750 -4.194 28.696 1.00 94.88 172 ARG A C 1
ATOM 1374 O O . ARG A 1 172 ? -15.446 -4.802 29.509 1.00 94.88 172 ARG A O 1
ATOM 1381 N N . ARG A 1 173 ? -14.692 -2.857 28.673 1.00 94.31 173 ARG A N 1
ATOM 1382 C CA . ARG A 1 173 ? -15.489 -2.001 29.570 1.00 94.31 173 ARG A CA 1
ATOM 1383 C C . ARG A 1 173 ? -16.986 -2.170 29.316 1.00 94.31 173 ARG A C 1
ATOM 1385 O O . ARG A 1 173 ? -17.734 -2.335 30.276 1.00 94.31 173 ARG A O 1
ATOM 1392 N N . ASN A 1 174 ? -17.408 -2.203 28.053 1.00 94.94 174 ASN A N 1
ATOM 1393 C CA . ASN A 1 174 ? -18.802 -2.437 27.676 1.00 94.94 174 ASN A CA 1
ATOM 1394 C C . ASN A 1 174 ? -19.291 -3.820 28.119 1.00 94.94 174 ASN A C 1
ATOM 1396 O O . ASN A 1 174 ? -20.366 -3.925 28.702 1.00 94.94 174 ASN A O 1
ATOM 1400 N N . GLU A 1 175 ? -18.490 -4.870 27.927 1.00 95.75 175 GLU A N 1
ATOM 1401 C CA . GLU A 1 175 ? -18.819 -6.218 28.411 1.00 95.75 175 GLU A CA 1
ATOM 1402 C C . GLU A 1 175 ? -18.975 -6.261 29.940 1.00 95.75 175 GLU A C 1
ATOM 1404 O O . GLU A 1 175 ? -19.864 -6.936 30.462 1.00 95.75 175 GLU A O 1
ATOM 1409 N N . ASN A 1 176 ? -18.135 -5.530 30.677 1.00 95.94 176 ASN A N 1
ATOM 1410 C CA . ASN A 1 176 ? -18.237 -5.449 32.132 1.00 95.94 176 ASN A CA 1
ATOM 1411 C C . ASN A 1 176 ? -19.492 -4.687 32.586 1.00 95.94 176 ASN A C 1
ATOM 1413 O O . ASN A 1 176 ? -20.210 -5.150 33.471 1.00 95.94 176 ASN A O 1
ATOM 1417 N N . LEU A 1 177 ? -19.786 -3.546 31.956 1.00 95.81 177 LEU A N 1
ATOM 1418 C CA . LEU A 1 177 ? -21.002 -2.780 32.230 1.00 95.81 177 LEU A CA 1
ATOM 1419 C C . LEU A 1 177 ? -22.255 -3.608 31.947 1.00 95.81 177 LEU A C 1
ATOM 1421 O O . LEU A 1 177 ? -23.168 -3.608 32.768 1.00 95.81 177 LEU A O 1
ATOM 1425 N N . GLN A 1 178 ? -22.268 -4.379 30.857 1.00 95.31 178 GLN A N 1
ATOM 1426 C CA . GLN A 1 178 ? -23.380 -5.271 30.540 1.00 95.31 178 GLN A CA 1
ATOM 1427 C C . GLN A 1 178 ? -23.613 -6.300 31.654 1.00 95.31 178 GLN A C 1
ATOM 1429 O O . GLN A 1 178 ? -24.739 -6.463 32.113 1.00 95.31 178 GLN A O 1
ATOM 1434 N N . LYS A 1 179 ? -22.550 -6.928 32.176 1.00 94.81 179 LYS A N 1
ATOM 1435 C CA . LYS A 1 179 ? -22.661 -7.872 33.305 1.00 94.81 179 LYS A CA 1
ATOM 1436 C C . LYS A 1 179 ? -23.243 -7.220 34.561 1.00 94.81 179 LYS A C 1
ATOM 1438 O O . LYS A 1 179 ? -24.029 -7.856 35.265 1.00 94.81 179 LYS A O 1
ATOM 1443 N N . ILE A 1 180 ? -22.853 -5.978 34.854 1.00 94.62 180 ILE A N 1
ATOM 1444 C CA . ILE A 1 180 ? -23.371 -5.218 36.001 1.00 94.62 180 ILE A CA 1
ATOM 1445 C C . ILE A 1 180 ? -24.856 -4.902 35.800 1.00 94.62 180 ILE A C 1
ATOM 1447 O O . ILE A 1 180 ? -25.653 -5.137 36.706 1.00 94.62 180 ILE A O 1
ATOM 1451 N N . VAL A 1 181 ? -25.243 -4.433 34.611 1.00 94.69 181 VAL A N 1
ATOM 1452 C CA . VAL A 1 181 ? -26.645 -4.155 34.264 1.00 94.69 181 VAL A CA 1
ATOM 1453 C C . VAL A 1 181 ? -27.497 -5.423 34.383 1.00 94.69 181 VAL A C 1
ATOM 1455 O O . VAL A 1 181 ? -28.544 -5.387 35.027 1.00 94.69 181 VAL A O 1
ATOM 1458 N N . ASP A 1 182 ? -27.023 -6.562 33.874 1.00 94.69 182 ASP A N 1
ATOM 1459 C CA . ASP A 1 182 ? -27.727 -7.848 33.966 1.00 94.69 182 ASP A CA 1
ATOM 1460 C C . ASP A 1 182 ? -27.856 -8.347 35.418 1.00 94.69 182 ASP A C 1
ATOM 1462 O O . ASP A 1 182 ? -28.832 -9.006 35.792 1.00 94.69 182 ASP A O 1
ATOM 1466 N N . MET A 1 183 ? -26.853 -8.082 36.260 1.00 94.81 183 MET A N 1
ATOM 1467 C CA . MET A 1 183 ? -26.896 -8.405 37.688 1.00 94.81 183 MET A CA 1
ATOM 1468 C C . MET A 1 183 ? -27.914 -7.529 38.419 1.00 94.81 183 MET A C 1
ATOM 1470 O O . MET A 1 183 ? -28.755 -8.055 39.148 1.00 94.81 183 MET A O 1
ATOM 1474 N N . HIS A 1 184 ? -27.872 -6.213 38.197 1.00 93.94 184 HIS A N 1
ATOM 1475 C CA . HIS A 1 184 ? -28.833 -5.278 38.773 1.00 93.94 184 HIS A CA 1
ATOM 1476 C C . HIS A 1 184 ? -30.258 -5.608 38.327 1.00 93.94 184 HIS A C 1
ATOM 1478 O O . HIS A 1 184 ? -31.144 -5.668 39.172 1.00 93.94 184 HIS A O 1
ATOM 1484 N N . GLY A 1 185 ? -30.477 -5.914 37.044 1.00 91.31 185 GLY A N 1
ATOM 1485 C CA . GLY A 1 185 ? -31.781 -6.344 36.537 1.00 91.31 185 GLY A CA 1
ATOM 1486 C C . GLY A 1 185 ? -32.326 -7.564 37.288 1.00 91.31 185 GLY A C 1
ATOM 1487 O O . GLY A 1 185 ? -33.475 -7.562 37.723 1.00 91.31 185 GLY A O 1
ATOM 1488 N N . ARG A 1 186 ? -31.485 -8.577 37.538 1.00 91.56 186 ARG A N 1
ATOM 1489 C CA . ARG A 1 186 ? -31.864 -9.762 38.330 1.00 91.56 186 ARG A CA 1
ATOM 1490 C C . ARG A 1 186 ? -32.168 -9.441 39.795 1.00 91.56 186 ARG A C 1
ATOM 1492 O O . ARG A 1 186 ? -33.137 -9.973 40.332 1.00 91.56 186 ARG A O 1
ATOM 1499 N N . LEU A 1 187 ? -31.374 -8.579 40.429 1.00 91.75 187 LEU A N 1
ATOM 1500 C CA . LEU A 1 187 ? -31.608 -8.130 41.806 1.00 91.75 187 LEU A CA 1
ATOM 1501 C C . LEU A 1 187 ? -32.925 -7.356 41.932 1.00 91.75 187 LEU A C 1
ATOM 1503 O O . LEU A 1 187 ? -33.707 -7.629 42.839 1.00 91.75 187 LEU A O 1
ATOM 1507 N N . PHE A 1 188 ? -33.203 -6.444 40.997 1.00 91.25 188 PHE A N 1
ATOM 1508 C CA . PHE A 1 188 ? -34.471 -5.717 40.949 1.00 91.25 188 PHE A CA 1
ATOM 1509 C C . PHE A 1 188 ? -35.659 -6.671 40.794 1.00 91.25 188 PHE A C 1
ATOM 1511 O O . PHE A 1 188 ? -36.608 -6.577 41.570 1.00 91.25 188 PHE A O 1
ATOM 1518 N N . LEU A 1 189 ? -35.591 -7.630 39.863 1.00 88.25 189 LEU A N 1
ATOM 1519 C CA . LEU A 1 189 ? -36.633 -8.650 39.687 1.00 88.25 189 LEU A CA 1
ATOM 1520 C C . LEU A 1 189 ? -36.900 -9.439 40.980 1.00 88.25 189 LEU A C 1
ATOM 1522 O O . LEU A 1 189 ? -38.057 -9.663 41.336 1.00 88.25 189 LEU A O 1
ATOM 1526 N N . ALA A 1 190 ? -35.845 -9.846 41.692 1.00 88.44 190 ALA A N 1
ATOM 1527 C CA . ALA A 1 190 ? -35.972 -10.577 42.952 1.00 88.44 190 ALA A CA 1
ATOM 1528 C C . ALA A 1 190 ? -36.644 -9.730 44.048 1.00 88.44 190 ALA A C 1
ATOM 1530 O O . ALA A 1 190 ? -37.581 -10.200 44.690 1.00 88.44 190 ALA A O 1
ATOM 1531 N N . LEU A 1 191 ? -36.226 -8.470 44.209 1.00 89.19 191 LEU A N 1
ATOM 1532 C CA . LEU A 1 191 ? -36.786 -7.551 45.204 1.00 89.19 191 LEU A CA 1
ATOM 1533 C C . LEU A 1 191 ? -38.266 -7.240 44.951 1.00 89.19 191 LEU A C 1
ATOM 1535 O O . LEU A 1 191 ? -39.069 -7.266 45.881 1.00 89.19 191 LEU A O 1
ATOM 1539 N N . PHE A 1 192 ? -38.656 -6.965 43.703 1.00 87.56 192 PHE A N 1
ATOM 1540 C CA . PHE A 1 192 ? -40.063 -6.706 43.367 1.00 87.56 192 PHE A CA 1
ATOM 1541 C C . PHE A 1 192 ? -40.951 -7.921 43.650 1.00 87.56 192 PHE A C 1
ATOM 1543 O O . PHE A 1 192 ? -42.035 -7.774 44.220 1.00 87.56 192 PHE A O 1
ATOM 1550 N N . LYS A 1 193 ? -40.448 -9.122 43.339 1.00 87.12 193 LYS A N 1
ATOM 1551 C CA . LYS A 1 193 ? -41.131 -10.382 43.641 1.00 87.12 193 LYS A CA 1
ATOM 1552 C C . LYS A 1 193 ? -41.320 -10.592 45.147 1.00 87.12 193 LYS A C 1
ATOM 1554 O O . LYS A 1 193 ? -42.406 -10.995 45.551 1.00 87.12 193 LYS A O 1
ATOM 1559 N N . GLU A 1 194 ? -40.311 -10.302 45.971 1.00 88.19 194 GLU A N 1
ATOM 1560 C CA . GLU A 1 194 ? -40.435 -10.376 47.438 1.00 88.19 194 GLU A CA 1
ATOM 1561 C C . GLU A 1 194 ? -41.415 -9.343 48.004 1.00 88.19 194 GLU A C 1
ATOM 1563 O O . GLU A 1 194 ? -42.172 -9.645 48.923 1.00 88.19 194 GLU A O 1
ATOM 1568 N N . MET A 1 195 ? -41.450 -8.137 47.435 1.00 89.50 195 MET A N 1
ATOM 1569 C CA . MET A 1 195 ? -42.365 -7.077 47.867 1.00 89.50 195 MET A CA 1
ATOM 1570 C C . MET A 1 195 ? -43.821 -7.291 47.421 1.00 89.50 195 MET A C 1
ATOM 1572 O O . MET A 1 195 ? -44.675 -6.471 47.761 1.00 89.50 195 MET A O 1
ATOM 1576 N N . GLY A 1 196 ? -44.115 -8.339 46.642 1.00 83.56 196 GLY A N 1
ATOM 1577 C CA . GLY A 1 196 ? -45.452 -8.591 46.095 1.00 83.56 196 GLY A CA 1
ATOM 1578 C C . GLY A 1 196 ? -45.944 -7.483 45.157 1.00 83.56 196 GLY A C 1
ATOM 1579 O O . GLY A 1 196 ? -47.149 -7.282 45.027 1.00 83.56 196 GLY A O 1
ATOM 1580 N N . LYS A 1 197 ? -45.021 -6.730 44.543 1.00 77.12 197 LYS A N 1
ATOM 1581 C CA . LYS A 1 197 ? -45.326 -5.636 43.614 1.00 77.12 197 LYS A CA 1
ATOM 1582 C C . LYS A 1 197 ? -45.022 -6.075 42.186 1.00 77.12 197 LYS A C 1
ATOM 1584 O O . LYS A 1 197 ? -44.003 -6.717 41.942 1.00 77.12 197 LYS A O 1
ATOM 1589 N N . GLU A 1 198 ? -45.879 -5.698 41.242 1.00 67.50 198 GLU A N 1
ATOM 1590 C CA . GLU A 1 198 ? -45.567 -5.842 39.818 1.00 67.50 198 GLU A CA 1
ATOM 1591 C C . GLU A 1 198 ? -44.422 -4.896 39.434 1.00 67.50 198 GLU A C 1
ATOM 1593 O O . GLU A 1 198 ? -44.281 -3.809 40.006 1.00 67.50 198 GLU A O 1
ATOM 1598 N N . LEU A 1 199 ? -43.567 -5.339 38.506 1.00 64.06 199 LEU A N 1
ATOM 1599 C CA . LEU A 1 199 ? -42.527 -4.474 37.956 1.00 64.06 199 LEU A CA 1
ATOM 1600 C C . LEU A 1 199 ? -43.171 -3.322 37.168 1.00 64.06 199 LEU A C 1
ATOM 1602 O O . LEU A 1 199 ? -44.138 -3.578 36.450 1.00 64.06 199 LEU A O 1
ATOM 1606 N N . PRO A 1 200 ? -42.650 -2.089 37.290 1.00 64.44 200 PRO A N 1
ATOM 1607 C CA . PRO A 1 200 ? -43.049 -0.979 36.432 1.00 64.44 200 PRO A CA 1
ATOM 1608 C C . PRO A 1 200 ? -42.622 -1.184 34.974 1.00 64.44 200 PRO A C 1
ATOM 1610 O O . PRO A 1 200 ? -41.593 -1.862 34.736 1.00 64.44 200 PRO A O 1
#

Sequence (200 aa):
TPYFSLFQQVFEFKFLRKRGQESRFKSEDIAQNPGGSLAFVEARQILAQKYGPEKATTLNTYAAMKSGLKNWDGSGSISSTLSGKAKKRHDDYYDLARAAHPDDWEDRELDGQMLYESSGGIPRGAIKKADVISIAREKKLRPLSSASFRQTIQENEELKRRAIQENEELKRRNENLQKIVDMHGRLFLALFKEMGKELP

pLDDT: mean 74.09, std 12.1, range [48.31, 95.94]

Foldseek 3Di:
DVVVVVVVVVVVVVVVVVVVQVVLVPDPQLADEDPQFDTLVLLLVLQCVPPNNVLSAQLNSQLCQLQAVVQRPSPSDRHPPGDPLSNQLSVQLLVVLCVVPVPCSRRDHRDSVSSCVSNVHRRHGGHGPVVSVVVCVVVVHDRQPPVNVVVVVVVVVVVVVVVVVVVVVVVVVVVVVVVVVVVVVVVVVVVCVVVVHDDD